Protein AF-A0A7C5VQD0-F1 (afdb_monomer)

Solvent-accessible surface area (backbone atoms only — not comparable to full-atom values): 18204 Å² total; per-residue (Å²): 140,79,86,50,72,68,42,49,55,40,46,57,47,29,52,38,81,92,48,96,59,40,57,67,49,67,59,29,35,72,67,39,79,79,52,68,69,57,55,52,19,34,55,51,22,42,52,26,51,74,71,40,36,33,50,58,64,58,45,46,60,48,43,40,73,61,50,56,66,54,49,80,77,52,95,62,64,60,68,59,54,37,52,71,76,35,53,75,57,40,30,58,51,41,22,56,39,45,49,42,51,55,32,35,75,74,67,74,40,52,72,66,59,41,16,48,42,48,37,48,46,29,71,74,36,77,95,38,43,66,49,53,51,27,40,52,46,17,23,41,38,41,72,74,22,26,56,58,45,73,49,36,54,50,31,42,45,76,69,64,40,86,70,85,80,81,74,63,88,86,52,55,72,67,64,39,44,76,75,54,40,28,56,58,50,52,53,52,37,50,51,31,39,54,53,11,66,65,38,75,44,79,39,96,88,60,64,74,38,61,41,31,12,31,50,39,38,44,8,31,37,36,41,39,68,39,58,72,70,49,86,79,84,81,89,71,82,65,70,53,59,49,53,52,50,41,45,49,59,47,49,57,52,50,51,53,32,31,57,52,18,68,84,45,59,70,74,40,30,53,48,27,53,52,51,52,53,52,49,50,53,26,55,76,57,72,33,60,64,62,42,48,53,55,49,50,51,48,44,76,40,86,62,58,58,73,52,35,52,58,26,49,81,68,76,28,61,28,66,57,79,44,40,67,60,50,51,48,53,67,69,53,84,122

Foldseek 3Di:
DDADPQLVVLLCQQLDPPDPNHDPLVVLLVVQPDDPLLVVLLVLLQVCLVVLFAAPVSLCSNQVVVVVVVVVPDPDPQSVVQCVVCHGVRRVLSSQLSVQVVCVVVVNDDLVSNQVSLQVSLVPHRLDDQQRSQSSVCSNPVQQGAGDDVLLVVLCVVSPDDAFDQDDSPDDSVVNCVRDTSSSRVVVSVSLQVSQQSDWDADPVGDIDTDGSHSSNSSSNSCSVCLLPDPDPDDDDPPLVLLLVLLVVVLVLLVQQLVLQCPDDPVSNVVSVVLNVVSVVCSVSSNLPVNLVVLVCCLPDPPCVVSCVSSVVVVGDDSNNCNVVNVCSSPPDD

Nearest PDB structures (foldseek):
  7e5a-assembly1_B  TM=1.413E-01  e=5.828E+00  Homo sapiens

Secondary structure (DSSP, 8-state):
----HHHHHHHHHHH-TTSTT---HHHHHHHS---HHHHHHHHHHHHHHHHT---HHHHHHHHHHHHHHHHTT-SS-HHHHHHHHHTTHHHHHHHHHHHHHHHHHTTSS-HHHHHHHHHHHHHHSTT--HHHHHHHHHHH-TTT-----HHHHHHHHHTT---PPPPPTTS-HHHHHHHS-HHHHHHHHHHHHHHHHT-EEE-TTSSEEEPPHHHHHHHHHHHHHHHTTS---S--SSHHHHHHHHHHHHHHHHHHHHHHHHTS-HHHHHHHHHHHHHHHHHHHTT-HHHHHHHHHHHHHSSTTHHHHHHHHTTTPPPTTTTHHHHHHHHH---

Structure (mmCIF, N/CA/C/O backbone):
data_AF-A0A7C5VQD0-F1
#
_entry.id   AF-A0A7C5VQD0-F1
#
loop_
_atom_site.group_PDB
_atom_site.id
_atom_site.type_symbol
_atom_site.label_atom_id
_atom_site.label_alt_id
_atom_site.label_comp_id
_atom_site.label_asym_id
_atom_site.label_entity_id
_atom_site.label_seq_id
_atom_site.pdbx_PDB_ins_code
_atom_site.Cartn_x
_atom_site.Cartn_y
_atom_site.Cartn_z
_atom_site.occupancy
_atom_site.B_iso_or_equiv
_atom_site.auth_seq_id
_atom_site.auth_comp_id
_atom_site.auth_asym_id
_atom_site.auth_atom_id
_atom_site.pdbx_PDB_model_num
ATOM 1 N N . MET A 1 1 ? 7.950 -16.727 -7.511 1.00 72.38 1 MET A N 1
ATOM 2 C CA . MET A 1 1 ? 8.411 -17.159 -6.168 1.00 72.38 1 MET A CA 1
ATOM 3 C C . MET A 1 1 ? 7.456 -18.254 -5.660 1.00 72.38 1 MET A C 1
ATOM 5 O O . MET A 1 1 ? 6.715 -18.789 -6.475 1.00 72.38 1 MET A O 1
ATOM 9 N N . THR A 1 2 ? 7.538 -18.747 -4.414 1.00 83.00 2 THR A N 1
ATOM 10 C CA . THR A 1 2 ? 6.586 -19.775 -3.922 1.00 83.00 2 THR A CA 1
ATOM 11 C C . THR A 1 2 ? 5.958 -19.335 -2.605 1.00 83.00 2 THR A C 1
ATOM 13 O O . THR A 1 2 ? 6.670 -19.117 -1.629 1.00 83.00 2 THR A O 1
ATOM 16 N N . ILE A 1 3 ? 4.623 -19.262 -2.559 1.00 91.62 3 ILE A N 1
ATOM 17 C CA . ILE A 1 3 ? 3.866 -18.979 -1.329 1.00 91.62 3 ILE A CA 1
ATOM 18 C C . ILE A 1 3 ? 4.124 -20.067 -0.281 1.00 91.62 3 ILE A C 1
ATOM 20 O O . ILE A 1 3 ? 3.994 -21.258 -0.593 1.00 91.62 3 ILE A O 1
ATOM 24 N N . SER A 1 4 ? 4.450 -19.650 0.950 1.00 92.56 4 SER A N 1
ATOM 25 C CA . SER A 1 4 ? 4.729 -20.548 2.077 1.00 92.56 4 SER A CA 1
ATOM 26 C C . SER A 1 4 ? 3.539 -21.455 2.402 1.00 92.56 4 SER A C 1
ATOM 28 O O . SER A 1 4 ? 2.381 -21.112 2.157 1.00 92.56 4 SER A O 1
ATOM 30 N N . VAL A 1 5 ? 3.819 -22.624 2.985 1.00 93.25 5 VAL A N 1
ATOM 31 C CA . VAL A 1 5 ? 2.781 -23.589 3.392 1.00 93.25 5 VAL A CA 1
ATOM 32 C C . VAL A 1 5 ? 1.803 -22.960 4.387 1.00 93.25 5 VAL A C 1
ATOM 34 O O . VAL A 1 5 ? 0.597 -23.154 4.258 1.00 93.25 5 VAL A O 1
ATOM 37 N N . VAL A 1 6 ? 2.313 -22.156 5.326 1.00 93.81 6 VAL A N 1
ATOM 38 C CA . VAL A 1 6 ? 1.490 -21.430 6.300 1.00 93.81 6 VAL A CA 1
ATOM 39 C C . VAL A 1 6 ? 0.530 -20.487 5.582 1.00 93.81 6 VAL A C 1
ATOM 41 O O . VAL A 1 6 ? -0.680 -20.604 5.760 1.00 93.81 6 VAL A O 1
ATOM 44 N N . ASN A 1 7 ? 1.039 -19.628 4.694 1.00 96.38 7 ASN A N 1
ATOM 45 C CA . ASN A 1 7 ? 0.204 -18.677 3.960 1.00 96.38 7 ASN A CA 1
ATOM 46 C C . ASN A 1 7 ? -0.833 -19.377 3.076 1.00 96.38 7 ASN A C 1
ATOM 48 O O . ASN A 1 7 ? -1.973 -18.927 3.029 1.00 96.38 7 ASN A O 1
ATOM 52 N N . ARG A 1 8 ? -0.502 -20.511 2.444 1.00 95.50 8 ARG A N 1
ATOM 53 C CA . ARG A 1 8 ? -1.495 -21.317 1.708 1.00 95.50 8 ARG A CA 1
ATOM 54 C C . ARG A 1 8 ? -2.621 -21.811 2.614 1.00 95.50 8 ARG A C 1
ATOM 56 O O . ARG A 1 8 ? -3.785 -21.645 2.263 1.00 95.50 8 ARG A O 1
ATOM 63 N N . GLY A 1 9 ? -2.286 -22.346 3.789 1.00 94.62 9 GLY A N 1
ATOM 64 C CA . GLY A 1 9 ? -3.283 -22.793 4.764 1.00 94.62 9 GLY A CA 1
ATOM 65 C C . GLY A 1 9 ? -4.193 -21.657 5.241 1.00 94.62 9 GLY A C 1
ATOM 66 O O . GLY A 1 9 ? -5.398 -21.850 5.392 1.00 94.62 9 GLY A O 1
ATOM 67 N N . VAL A 1 10 ? -3.648 -20.447 5.417 1.00 95.81 10 VAL A N 1
ATOM 68 C CA . VAL A 1 10 ? -4.459 -19.260 5.730 1.00 95.81 10 VAL A CA 1
ATOM 69 C C . VAL A 1 10 ? -5.393 -18.903 4.573 1.00 95.81 10 VAL A C 1
ATOM 71 O O . VAL A 1 10 ? -6.568 -18.650 4.824 1.00 95.81 10 VAL A O 1
ATOM 74 N N . ILE A 1 11 ? -4.913 -18.917 3.323 1.00 96.88 11 ILE A N 1
ATOM 75 C CA . ILE A 1 11 ? -5.732 -18.616 2.135 1.00 96.88 11 ILE A CA 1
ATOM 76 C C . ILE A 1 11 ? -6.921 -19.568 2.043 1.00 96.88 11 ILE A C 1
ATOM 78 O O . ILE A 1 11 ? -8.053 -19.099 1.950 1.00 96.88 11 ILE A O 1
ATOM 82 N N . GLU A 1 12 ? -6.679 -20.878 2.127 1.00 94.31 12 GLU A N 1
ATOM 83 C CA . GLU A 1 12 ? -7.732 -21.901 2.085 1.00 94.31 12 GLU A CA 1
ATOM 84 C C . GLU A 1 12 ? -8.773 -21.693 3.187 1.00 94.31 12 GLU A C 1
ATOM 86 O O . GLU A 1 12 ? -9.976 -21.841 2.967 1.00 94.31 12 GLU A O 1
ATOM 91 N N . ARG A 1 13 ? -8.312 -21.318 4.380 1.00 93.81 13 ARG A N 1
ATOM 92 C CA . ARG A 1 13 ? -9.168 -21.059 5.531 1.00 93.81 13 ARG A CA 1
ATOM 93 C C . ARG A 1 13 ? -10.089 -19.860 5.311 1.00 93.81 13 ARG A C 1
ATOM 95 O O . ARG A 1 13 ? -11.288 -19.977 5.559 1.00 93.81 13 ARG A O 1
ATOM 102 N N . ILE A 1 14 ? -9.543 -18.736 4.841 1.00 94.06 14 ILE A N 1
ATOM 103 C CA . ILE A 1 14 ? -10.319 -17.500 4.670 1.00 94.06 14 ILE A CA 1
ATOM 104 C C . ILE A 1 14 ? -11.194 -17.515 3.414 1.00 94.06 14 ILE A C 1
ATOM 106 O O . ILE A 1 14 ? -12.199 -16.816 3.374 1.00 94.06 14 ILE A O 1
ATOM 110 N N . SER A 1 15 ? -10.855 -18.306 2.391 1.00 93.88 15 SER A N 1
ATOM 111 C CA . SER A 1 15 ? -11.605 -18.341 1.129 1.00 93.88 15 SER A CA 1
ATOM 112 C C . SER A 1 15 ? -12.730 -19.378 1.095 1.00 93.88 15 SER A C 1
ATOM 114 O O . SER A 1 15 ? -13.625 -19.307 0.245 1.00 93.88 15 SER A O 1
ATOM 116 N N . ARG A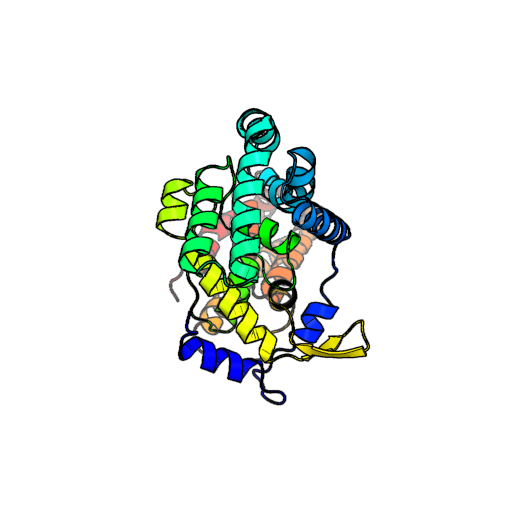 1 16 ? -12.738 -20.340 2.025 1.00 90.06 16 ARG A N 1
ATOM 117 C CA . ARG A 1 16 ? -13.729 -21.419 2.056 1.00 90.06 16 ARG A CA 1
ATOM 118 C C . ARG A 1 16 ? -15.080 -20.937 2.580 1.00 90.06 16 ARG A C 1
ATOM 120 O O . ARG A 1 16 ? -15.315 -20.880 3.781 1.00 90.06 16 ARG A O 1
ATOM 127 N N . ARG A 1 17 ? -16.010 -20.659 1.665 1.00 86.62 17 ARG A N 1
ATOM 128 C CA . ARG A 1 17 ? -17.394 -20.288 2.007 1.00 86.62 17 ARG A CA 1
ATOM 129 C C . ARG A 1 17 ? -18.049 -21.302 2.950 1.00 86.62 17 ARG A C 1
ATOM 131 O O . ARG A 1 17 ? -17.917 -22.511 2.765 1.00 86.62 17 ARG A O 1
ATOM 138 N N . GLY A 1 18 ? -18.814 -20.787 3.911 1.00 77.25 18 GLY A N 1
ATOM 139 C CA . GLY A 1 18 ? -19.564 -21.593 4.879 1.00 77.25 18 GLY A CA 1
ATOM 140 C C . GLY A 1 18 ? -18.768 -22.009 6.118 1.00 77.25 18 GLY A C 1
ATOM 141 O O . GLY A 1 18 ? -19.310 -22.736 6.946 1.00 77.25 18 GLY A O 1
ATOM 142 N N . THR A 1 19 ? -17.519 -21.560 6.262 1.00 82.25 19 THR A N 1
ATOM 143 C CA . THR A 1 19 ? -16.782 -21.627 7.530 1.00 82.25 19 THR A CA 1
ATOM 144 C C . THR A 1 19 ? -16.989 -20.342 8.333 1.00 82.25 19 THR A C 1
ATOM 146 O O . THR A 1 19 ? -17.299 -19.285 7.781 1.00 82.25 19 THR A O 1
ATOM 149 N N . ASP A 1 20 ? -16.798 -20.432 9.645 1.00 81.50 20 ASP A N 1
ATOM 150 C CA . ASP A 1 20 ? -16.726 -19.295 10.572 1.00 81.50 20 ASP A CA 1
ATOM 151 C C . ASP A 1 20 ? -15.539 -18.361 10.281 1.00 81.50 20 ASP A C 1
ATOM 153 O O . ASP A 1 20 ? -15.547 -17.195 10.664 1.00 81.50 20 ASP A O 1
ATOM 157 N N . GLN A 1 21 ? -14.537 -18.871 9.569 1.00 84.56 21 GLN A N 1
ATOM 158 C CA . GLN A 1 21 ? -13.312 -18.162 9.210 1.00 84.56 21 GLN A CA 1
ATOM 159 C C . GLN A 1 21 ? -13.350 -17.545 7.803 1.00 84.56 21 GLN A C 1
ATOM 161 O O . GLN A 1 21 ? -12.377 -16.903 7.405 1.00 84.56 21 GLN A O 1
ATOM 166 N N . TYR A 1 22 ? -14.443 -17.725 7.050 1.00 88.81 22 TYR A N 1
ATOM 167 C CA . TYR A 1 22 ? -14.600 -17.139 5.720 1.00 88.81 22 TYR A CA 1
ATOM 168 C C . TYR A 1 22 ? -14.565 -15.610 5.781 1.00 88.81 22 TYR A C 1
ATOM 170 O O . TYR A 1 22 ? -15.307 -14.984 6.541 1.00 88.81 22 TYR A O 1
ATOM 178 N N . LEU A 1 23 ? -13.757 -15.004 4.914 1.00 92.38 23 LEU A N 1
ATOM 179 C CA . LEU A 1 23 ? -13.653 -13.562 4.767 1.00 92.38 23 LEU A CA 1
ATOM 180 C C . LEU A 1 23 ? -14.216 -13.122 3.418 1.00 92.38 23 LEU A C 1
ATOM 182 O O . LEU A 1 23 ? -13.659 -13.431 2.371 1.00 92.38 23 LEU A O 1
ATOM 186 N N . ASP A 1 24 ? -15.285 -12.328 3.426 1.00 92.56 24 ASP A N 1
ATOM 187 C CA . ASP A 1 24 ? -15.931 -11.894 2.186 1.00 92.56 24 ASP A CA 1
ATOM 188 C C . ASP A 1 24 ? -15.227 -10.696 1.522 1.00 92.56 24 ASP A C 1
ATOM 190 O O . ASP A 1 24 ? -15.758 -9.582 1.468 1.00 92.56 24 ASP A O 1
ATOM 194 N N . LEU A 1 25 ? -14.008 -10.916 1.012 1.00 94.94 25 LEU A N 1
ATOM 195 C CA . LEU A 1 25 ? -13.216 -9.887 0.323 1.00 94.94 25 LEU A CA 1
ATOM 196 C C . LEU A 1 25 ? -13.981 -9.156 -0.800 1.00 94.94 25 LEU A C 1
ATOM 198 O O . LEU A 1 25 ? -13.856 -7.931 -0.867 1.00 94.94 25 LEU A O 1
ATOM 202 N N . PRO A 1 26 ? -14.812 -9.816 -1.636 1.00 94.12 26 PRO A N 1
ATOM 203 C CA . PRO A 1 26 ? -15.650 -9.125 -2.615 1.00 94.12 26 PRO A CA 1
ATOM 204 C C . PRO A 1 26 ? -16.553 -8.046 -2.011 1.00 94.12 26 PRO A C 1
ATOM 206 O O . PRO A 1 26 ? -16.640 -6.946 -2.554 1.00 94.12 26 PRO A O 1
ATOM 209 N N . SER A 1 27 ? -17.191 -8.322 -0.872 1.00 90.94 27 SER A N 1
ATOM 210 C CA . SER A 1 27 ? -18.050 -7.345 -0.194 1.00 90.94 27 SER A CA 1
ATOM 211 C C . SER A 1 27 ? -17.243 -6.178 0.373 1.00 90.94 27 SER A C 1
ATOM 213 O O . SER A 1 27 ? -17.656 -5.023 0.242 1.00 90.94 27 SER A O 1
ATOM 215 N N . PHE A 1 28 ? -16.056 -6.443 0.930 1.00 93.50 28 PHE A N 1
ATOM 216 C CA . PHE A 1 28 ? -15.149 -5.373 1.352 1.00 93.50 28 PHE A CA 1
ATOM 217 C C . PHE A 1 28 ? -14.716 -4.507 0.170 1.00 93.50 28 PHE A C 1
ATOM 219 O O . PHE A 1 28 ? -14.805 -3.285 0.267 1.00 93.50 28 PHE A O 1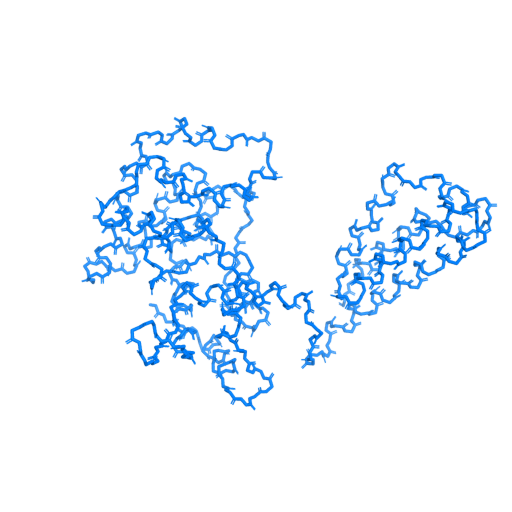
ATOM 226 N N . PHE A 1 29 ? -14.352 -5.108 -0.963 1.00 92.31 29 PHE A N 1
ATOM 227 C CA . PHE A 1 29 ? -14.015 -4.376 -2.181 1.00 92.31 29 PHE A CA 1
ATOM 228 C C . PHE A 1 29 ? -15.177 -3.507 -2.685 1.00 92.31 29 PHE A C 1
ATOM 230 O O . PHE A 1 29 ? -14.976 -2.330 -2.957 1.00 92.31 29 PHE A O 1
ATOM 237 N N . ILE A 1 30 ? -16.405 -4.034 -2.734 1.00 88.69 30 ILE A N 1
ATOM 238 C CA . ILE A 1 30 ? -17.593 -3.260 -3.143 1.00 88.69 30 ILE A CA 1
ATOM 239 C C . ILE A 1 30 ? -17.848 -2.081 -2.191 1.00 88.69 30 ILE A C 1
ATOM 241 O O . ILE A 1 30 ? -18.265 -1.008 -2.622 1.00 88.69 30 ILE A O 1
ATOM 245 N N . SER A 1 31 ? -17.591 -2.263 -0.894 1.00 88.12 31 SER A N 1
ATOM 246 C CA . SER A 1 31 ? -17.747 -1.202 0.110 1.00 88.12 31 SER A CA 1
ATOM 247 C C . SER A 1 31 ? -16.581 -0.204 0.156 1.00 88.12 31 SER A C 1
ATOM 249 O O . SER A 1 31 ? -16.671 0.817 0.850 1.00 88.12 31 SER A O 1
ATOM 251 N N . PHE A 1 32 ? -15.486 -0.474 -0.562 1.00 87.00 32 PHE A N 1
ATOM 252 C CA . PHE A 1 32 ? -14.380 0.462 -0.691 1.00 87.00 32 PHE A CA 1
ATOM 253 C C . PHE A 1 32 ? -14.844 1.654 -1.531 1.00 87.00 32 PHE A C 1
ATOM 255 O O . PHE A 1 32 ? -15.050 1.555 -2.739 1.00 87.00 32 PHE A O 1
ATOM 262 N N . ASN A 1 33 ? -15.016 2.807 -0.880 1.00 80.75 33 ASN A N 1
ATOM 263 C CA . ASN A 1 33 ? -15.332 4.040 -1.588 1.00 80.75 33 ASN A CA 1
ATOM 264 C C . ASN A 1 33 ? -14.078 4.515 -2.317 1.00 80.75 33 ASN A C 1
ATOM 266 O O . ASN A 1 33 ? -13.202 5.114 -1.692 1.00 80.75 33 ASN A O 1
ATOM 270 N N . TYR A 1 34 ? -14.004 4.195 -3.604 1.00 72.56 34 TYR A N 1
ATOM 271 C CA . TYR A 1 34 ? -12.887 4.513 -4.469 1.00 72.56 34 TYR A CA 1
ATOM 272 C C . TYR A 1 34 ? -12.840 6.040 -4.678 1.00 72.56 34 TYR A C 1
ATOM 274 O O . TYR A 1 34 ? -13.679 6.591 -5.389 1.00 72.56 34 TYR A O 1
ATOM 282 N N . PRO A 1 35 ? -11.931 6.779 -4.012 1.00 78.00 35 PRO A N 1
ATOM 283 C CA . PRO A 1 35 ? -11.919 8.230 -4.115 1.00 78.00 35 PRO A CA 1
ATOM 284 C C . PRO A 1 35 ? -11.558 8.647 -5.544 1.00 78.00 35 PRO A C 1
ATOM 286 O O . PRO A 1 35 ? -10.642 8.087 -6.143 1.00 78.00 35 PRO A O 1
ATOM 289 N N . VAL A 1 36 ? -12.218 9.693 -6.048 1.00 75.38 36 VAL A N 1
ATOM 290 C CA . VAL A 1 36 ? -11.987 10.264 -7.392 1.00 75.38 36 VAL A CA 1
ATOM 291 C C . VAL A 1 36 ? -10.499 10.522 -7.660 1.00 75.38 36 VAL A C 1
ATOM 293 O O . VAL A 1 36 ? -10.021 10.351 -8.778 1.00 75.38 36 VAL A O 1
ATOM 296 N N . SER A 1 37 ? -9.733 10.888 -6.628 1.00 81.81 37 SER A N 1
ATOM 297 C CA . SER A 1 37 ? -8.295 11.108 -6.761 1.00 81.81 37 SER A CA 1
ATOM 298 C C . SER A 1 37 ? -7.525 9.850 -7.170 1.00 81.81 37 SER A C 1
ATOM 300 O O . SER A 1 37 ? -6.572 9.977 -7.929 1.00 81.81 37 SER A O 1
ATOM 302 N N . LEU A 1 38 ? -7.922 8.654 -6.720 1.00 84.06 38 LEU A N 1
ATOM 303 C CA . LEU A 1 38 ? -7.307 7.406 -7.173 1.00 84.06 38 LEU A CA 1
ATOM 304 C C . LEU A 1 38 ? -7.696 7.086 -8.622 1.00 84.06 38 LEU A C 1
ATOM 306 O O . LEU A 1 38 ? -6.862 6.567 -9.355 1.00 84.06 38 LEU A O 1
ATOM 310 N N . GLU A 1 39 ? -8.915 7.427 -9.062 1.00 85.00 39 GLU A N 1
ATOM 311 C CA . GLU A 1 39 ? -9.379 7.074 -10.418 1.00 85.00 39 GLU A CA 1
ATOM 312 C C . GLU A 1 39 ? -8.594 7.880 -11.442 1.00 85.00 39 GLU A C 1
ATOM 314 O O . GLU A 1 39 ? -8.132 7.363 -12.459 1.00 85.00 39 GLU A O 1
ATOM 319 N N . ILE A 1 40 ? -8.388 9.158 -11.120 1.00 88.31 40 ILE A N 1
ATOM 320 C CA . ILE A 1 40 ? -7.534 10.053 -11.886 1.00 88.31 40 ILE A CA 1
ATOM 321 C C . ILE A 1 40 ? -6.095 9.529 -11.881 1.00 88.31 40 ILE A C 1
ATOM 323 O O . ILE A 1 40 ? -5.481 9.481 -12.944 1.00 88.31 40 ILE A O 1
ATOM 327 N N . SER A 1 41 ? -5.553 9.102 -10.734 1.00 91.19 41 SER A N 1
ATOM 328 C CA . SER A 1 41 ? -4.192 8.555 -10.671 1.00 91.19 41 SER A CA 1
ATOM 329 C C . SER A 1 41 ? -4.023 7.285 -11.519 1.00 91.19 41 SER A C 1
ATOM 331 O O . SER A 1 41 ? -3.027 7.191 -12.232 1.00 91.19 41 SER A O 1
ATOM 333 N N . GLU A 1 42 ? -4.977 6.347 -11.513 1.00 90.88 42 GLU A N 1
ATOM 334 C CA . GLU A 1 42 ? -4.925 5.148 -12.371 1.00 90.88 42 GLU A CA 1
ATOM 335 C C . GLU A 1 42 ? -5.083 5.505 -13.855 1.00 90.88 42 GLU A C 1
ATOM 337 O O . GLU A 1 42 ? -4.368 4.972 -14.703 1.00 90.88 42 GLU A O 1
ATOM 342 N N . TRP A 1 43 ? -5.952 6.463 -14.195 1.00 92.56 43 TRP A N 1
ATOM 343 C CA . TRP A 1 43 ? -6.078 6.944 -15.573 1.00 92.56 43 TRP A CA 1
ATOM 344 C C . TRP A 1 43 ? -4.781 7.595 -16.078 1.00 92.56 43 TRP A C 1
ATOM 346 O O . TRP A 1 43 ? -4.316 7.283 -17.178 1.00 92.56 43 TRP A O 1
ATOM 356 N N . VAL A 1 44 ? -4.169 8.467 -15.268 1.00 94.25 44 VAL A N 1
ATOM 357 C CA . VAL A 1 44 ? -2.872 9.095 -15.567 1.00 94.25 44 VAL A CA 1
ATOM 358 C C . VAL A 1 44 ? -1.782 8.024 -15.678 1.00 94.25 44 VAL A C 1
ATOM 360 O O . VAL A 1 44 ? -1.011 8.028 -16.638 1.00 94.25 44 VAL A O 1
ATOM 363 N N . GLY A 1 45 ? -1.754 7.062 -14.754 1.00 95.94 45 GLY A N 1
ATOM 364 C CA . GLY A 1 45 ? -0.808 5.948 -14.752 1.00 95.94 45 GLY A CA 1
ATOM 365 C C . GLY A 1 45 ? -0.895 5.086 -16.010 1.00 95.94 45 GLY A C 1
ATOM 366 O O . GLY A 1 45 ? 0.132 4.810 -16.626 1.00 95.94 45 GLY A O 1
ATOM 367 N N . ALA A 1 46 ? -2.099 4.764 -16.485 1.00 94.88 46 ALA A N 1
ATOM 368 C CA . ALA A 1 46 ? -2.284 4.040 -17.742 1.00 94.88 46 ALA A CA 1
ATOM 369 C C . ALA A 1 46 ? -1.727 4.814 -18.955 1.00 94.88 46 ALA A C 1
ATOM 371 O O . ALA A 1 46 ? -1.121 4.224 -19.857 1.00 94.88 46 ALA A O 1
ATOM 372 N N . LYS A 1 47 ? -1.882 6.146 -18.987 1.00 96.31 47 LYS A N 1
ATOM 373 C CA . LYS A 1 47 ? -1.309 6.998 -20.047 1.00 96.31 47 LYS A CA 1
ATOM 374 C C . LYS A 1 47 ? 0.214 7.039 -19.991 1.00 96.31 47 LYS A C 1
ATOM 376 O O . LYS A 1 47 ? 0.867 6.873 -21.021 1.00 96.31 47 LYS A O 1
ATOM 381 N N . ILE A 1 48 ? 0.775 7.185 -18.798 1.00 96.88 48 ILE A N 1
ATOM 382 C CA . ILE A 1 48 ? 2.219 7.122 -18.541 1.00 96.88 48 ILE A CA 1
ATOM 383 C C . ILE A 1 48 ? 2.786 5.766 -18.945 1.00 96.88 48 ILE A C 1
ATOM 385 O O . ILE A 1 48 ? 3.833 5.705 -19.588 1.00 96.88 48 ILE A O 1
ATOM 389 N N . TYR A 1 49 ? 2.082 4.675 -18.636 1.00 97.38 49 TYR A N 1
ATOM 390 C CA . TYR A 1 49 ? 2.493 3.336 -19.031 1.00 97.38 49 TYR A CA 1
ATOM 391 C C . TYR A 1 49 ? 2.596 3.221 -20.555 1.00 97.38 49 TYR A C 1
ATOM 393 O O . TYR A 1 49 ? 3.608 2.750 -21.073 1.00 97.38 49 TYR A O 1
ATOM 401 N N . GLN A 1 50 ? 1.615 3.734 -21.302 1.00 96.50 50 GLN A N 1
ATOM 402 C CA . GLN A 1 50 ? 1.662 3.779 -22.771 1.00 96.50 50 GLN A CA 1
ATOM 403 C C . GLN A 1 50 ? 2.839 4.628 -23.279 1.00 96.50 50 GLN A C 1
ATOM 405 O O . GLN A 1 50 ? 3.632 4.159 -24.098 1.00 96.50 50 GLN A O 1
ATOM 410 N N . LYS A 1 51 ? 3.003 5.835 -22.727 1.00 96.44 51 LYS A N 1
ATOM 411 C CA . LYS A 1 51 ? 4.074 6.801 -23.036 1.00 96.44 51 LYS A CA 1
ATOM 412 C C . LYS A 1 51 ? 5.477 6.304 -22.649 1.00 96.44 51 LYS A C 1
ATOM 414 O O . LYS A 1 51 ? 6.468 6.702 -23.254 1.00 96.44 51 LYS A O 1
ATOM 419 N N . SER A 1 52 ? 5.557 5.363 -21.710 1.00 96.56 52 SER A N 1
ATOM 420 C CA . SER A 1 52 ? 6.776 4.783 -21.127 1.00 96.56 52 SER A CA 1
ATOM 421 C C . SER A 1 52 ? 7.586 5.719 -20.226 1.00 96.56 52 SER A C 1
ATOM 423 O O . SER A 1 52 ? 8.747 5.424 -19.972 1.00 96.56 52 SER A O 1
ATOM 425 N N . PHE A 1 53 ? 7.019 6.834 -19.765 1.00 95.94 53 PHE A N 1
ATOM 426 C CA . PHE A 1 53 ? 7.638 7.727 -18.780 1.00 95.94 53 PHE A CA 1
ATOM 427 C C . PHE A 1 53 ? 6.590 8.637 -18.143 1.00 95.94 53 PHE A C 1
ATOM 429 O O . PHE A 1 53 ? 5.558 8.901 -18.764 1.00 95.94 53 PHE A O 1
ATOM 436 N N . ALA A 1 54 ? 6.877 9.121 -16.934 1.00 94.50 54 ALA A N 1
ATOM 437 C CA . ALA A 1 54 ? 6.116 10.179 -16.281 1.00 94.50 54 ALA A CA 1
ATOM 438 C C . ALA A 1 54 ? 6.974 11.442 -16.222 1.00 94.50 54 ALA A C 1
ATOM 440 O O . ALA A 1 54 ? 8.111 11.397 -15.748 1.00 94.50 54 ALA A O 1
ATOM 441 N N . ASP A 1 55 ? 6.443 12.567 -16.688 1.00 92.88 55 ASP A N 1
ATOM 442 C CA . ASP A 1 55 ? 7.050 13.860 -16.386 1.00 92.88 55 ASP A CA 1
ATOM 443 C C . ASP A 1 55 ? 6.843 14.227 -14.894 1.00 92.88 55 ASP A C 1
ATOM 445 O O . ASP A 1 55 ? 6.122 13.533 -14.167 1.00 92.88 55 ASP A O 1
ATOM 449 N N . PRO A 1 56 ? 7.487 15.290 -14.380 1.00 90.31 56 PRO A N 1
ATOM 450 C CA . PRO A 1 56 ? 7.406 15.630 -12.960 1.00 90.31 56 PRO A CA 1
ATOM 451 C C . PRO A 1 56 ? 5.987 15.921 -12.475 1.00 90.31 56 PRO A C 1
ATOM 453 O O . PRO A 1 56 ? 5.648 15.567 -11.348 1.00 90.31 56 PRO A O 1
ATOM 456 N N . LEU A 1 57 ? 5.160 16.565 -13.302 1.00 89.19 57 LEU A N 1
ATOM 457 C CA . LEU A 1 57 ? 3.787 16.903 -12.933 1.00 89.19 57 LEU A CA 1
ATOM 458 C C . LEU A 1 57 ? 2.924 15.648 -12.935 1.00 89.19 57 LEU A C 1
ATOM 460 O O . LEU A 1 57 ? 2.203 15.408 -11.976 1.00 89.19 57 LEU A O 1
ATOM 464 N N . GLU A 1 58 ? 3.054 14.819 -13.967 1.00 93.06 58 GLU A N 1
ATOM 465 C CA . GLU A 1 58 ? 2.420 13.507 -14.082 1.00 93.06 58 GLU A CA 1
ATOM 466 C C . GLU A 1 58 ? 2.748 12.605 -12.875 1.00 93.06 58 GLU A C 1
ATOM 468 O O . GLU A 1 58 ? 1.846 12.038 -12.248 1.00 93.06 58 GLU A O 1
ATOM 473 N N . PHE A 1 59 ? 4.028 12.522 -12.495 1.00 92.25 59 PHE A N 1
ATOM 474 C CA . PHE A 1 59 ? 4.471 11.756 -11.331 1.00 92.25 59 PHE A CA 1
ATOM 475 C C . PHE A 1 59 ? 3.895 12.320 -10.029 1.00 92.25 59 PHE A C 1
ATOM 477 O O . PHE A 1 59 ? 3.355 11.570 -9.217 1.00 92.25 59 PHE A O 1
ATOM 484 N N . LEU A 1 60 ? 3.949 13.641 -9.831 1.00 88.75 60 LEU A N 1
ATOM 485 C CA . LEU A 1 60 ? 3.373 14.285 -8.651 1.00 88.75 60 LEU A CA 1
ATOM 486 C C . LEU A 1 60 ? 1.852 14.121 -8.584 1.00 88.75 60 LEU A C 1
ATOM 488 O O . LEU A 1 60 ? 1.329 13.883 -7.501 1.00 88.75 60 LEU A O 1
ATOM 492 N N . CYS A 1 61 ? 1.141 14.184 -9.710 1.00 88.06 61 CYS A N 1
ATOM 493 C CA . CYS A 1 61 ? -0.300 13.940 -9.775 1.00 88.06 61 CYS A CA 1
ATOM 494 C C . CYS A 1 61 ? -0.660 12.525 -9.315 1.00 88.06 61 CYS A C 1
ATOM 496 O O . CYS A 1 61 ? -1.638 12.352 -8.589 1.00 88.06 61 CYS A O 1
ATOM 498 N N . ILE A 1 62 ? 0.136 11.520 -9.691 1.00 88.94 62 ILE A N 1
ATOM 499 C CA . ILE A 1 62 ? -0.022 10.166 -9.156 1.00 88.94 62 ILE A CA 1
ATOM 500 C C . ILE A 1 62 ? 0.283 10.163 -7.659 1.00 88.94 62 ILE A C 1
ATOM 502 O O . ILE A 1 62 ? -0.543 9.759 -6.843 1.00 88.94 62 ILE A O 1
ATOM 506 N N . MET A 1 63 ? 1.463 10.641 -7.280 1.00 87.62 63 MET A N 1
ATOM 507 C CA . MET A 1 63 ? 1.979 10.461 -5.929 1.00 87.62 63 MET A CA 1
ATOM 508 C C . MET A 1 63 ? 1.338 11.378 -4.886 1.00 87.62 63 MET A C 1
ATOM 510 O O . MET A 1 63 ? 1.515 11.132 -3.693 1.00 87.62 63 MET A O 1
ATOM 514 N N . ALA A 1 64 ? 0.575 12.394 -5.299 1.00 79.62 64 ALA A N 1
ATOM 515 C CA . ALA A 1 64 ? -0.063 13.381 -4.434 1.00 79.62 64 ALA A CA 1
ATOM 516 C C . ALA A 1 64 ? -0.789 12.723 -3.257 1.00 79.62 64 ALA A C 1
ATOM 518 O O . ALA A 1 64 ? -0.547 13.089 -2.111 1.00 79.62 64 ALA A O 1
ATOM 519 N N . ASN A 1 65 ? -1.604 11.694 -3.510 1.00 71.81 65 ASN A N 1
ATOM 520 C CA . ASN A 1 65 ? -2.360 11.013 -2.454 1.00 71.81 65 ASN A CA 1
ATOM 521 C C . ASN A 1 65 ? -1.457 10.429 -1.350 1.00 71.81 65 ASN A C 1
ATOM 523 O O . ASN A 1 65 ? -1.824 10.488 -0.179 1.00 71.81 65 ASN A O 1
ATOM 527 N N . LYS A 1 66 ? -0.273 9.906 -1.701 1.00 75.56 66 LYS A N 1
ATOM 528 C CA . LYS A 1 66 ? 0.698 9.354 -0.741 1.00 75.56 66 LYS A CA 1
ATOM 529 C C . LYS A 1 66 ? 1.579 10.442 -0.117 1.00 75.56 66 LYS A C 1
ATOM 531 O O . LYS A 1 66 ? 1.799 10.421 1.091 1.00 75.56 66 LYS A O 1
ATOM 536 N N . PHE A 1 67 ? 2.019 11.434 -0.894 1.00 68.50 67 PHE A N 1
ATOM 537 C CA . PHE A 1 67 ? 2.790 12.564 -0.368 1.00 68.50 67 PHE A CA 1
ATOM 538 C C . PHE A 1 67 ? 1.976 13.388 0.639 1.00 68.50 67 PHE A C 1
ATOM 540 O O . PHE A 1 67 ? 2.472 13.672 1.726 1.00 68.50 67 PHE A O 1
ATOM 547 N N . TYR A 1 68 ? 0.714 13.716 0.346 1.00 55.59 68 TYR A N 1
ATOM 548 C CA . TYR A 1 68 ? -0.135 14.503 1.249 1.00 55.59 68 TYR A CA 1
ATOM 549 C C . TYR A 1 68 ? -0.422 13.798 2.575 1.00 55.59 68 TYR A C 1
ATOM 551 O O . TYR A 1 68 ? -0.456 14.459 3.615 1.00 55.59 68 TYR A O 1
ATOM 559 N N . THR A 1 69 ? -0.562 12.468 2.582 1.00 55.06 69 THR A N 1
ATOM 560 C CA . THR A 1 69 ? -0.687 11.722 3.841 1.00 55.06 69 THR A CA 1
ATOM 561 C C . THR A 1 69 ? 0.576 11.823 4.700 1.00 55.06 69 THR A C 1
ATOM 563 O O . THR A 1 69 ? 0.460 11.997 5.913 1.00 55.06 69 THR A O 1
ATOM 566 N N . SER A 1 70 ? 1.767 11.828 4.093 1.00 54.25 70 SER A N 1
ATOM 567 C CA . SER A 1 70 ? 3.049 11.941 4.808 1.00 54.25 70 SER A CA 1
ATOM 568 C C . SER A 1 70 ? 3.382 13.379 5.253 1.00 54.25 70 SER A C 1
ATOM 570 O O . SER A 1 70 ? 3.957 13.570 6.327 1.00 54.25 70 SER A O 1
ATOM 572 N N . ILE A 1 71 ? 2.970 14.404 4.491 1.00 45.84 71 ILE A N 1
ATOM 573 C CA . ILE A 1 71 ? 3.202 15.839 4.784 1.00 45.84 71 ILE A CA 1
ATOM 574 C C . ILE A 1 71 ? 2.526 16.289 6.082 1.00 45.84 71 ILE A C 1
ATOM 576 O O . ILE A 1 71 ? 3.058 17.136 6.789 1.00 45.84 71 ILE A O 1
ATOM 580 N N . SER A 1 72 ? 1.397 15.683 6.462 1.00 46.00 72 SER A N 1
ATOM 581 C CA . SER A 1 72 ? 0.710 16.020 7.721 1.00 46.00 72 SER A CA 1
ATOM 582 C C . SER A 1 72 ? 1.542 15.749 8.991 1.00 46.00 72 SER A C 1
ATOM 584 O O . SER A 1 72 ? 1.149 16.168 10.079 1.00 46.00 72 SER A O 1
ATOM 586 N N . SER A 1 73 ? 2.695 15.077 8.861 1.00 47.00 73 SER A N 1
ATOM 587 C CA . SER A 1 73 ? 3.527 14.612 9.975 1.00 47.00 73 SER A CA 1
ATOM 588 C C . SER A 1 73 ? 4.948 15.198 10.033 1.00 47.00 73 SER A C 1
ATOM 590 O O . SER A 1 73 ? 5.666 14.915 10.993 1.00 47.00 73 SER A O 1
ATOM 592 N N . ARG A 1 74 ? 5.376 16.023 9.060 1.00 53.06 74 ARG A N 1
ATOM 593 C CA . ARG A 1 74 ? 6.740 16.592 9.000 1.00 53.06 74 ARG A CA 1
ATOM 594 C C . ARG A 1 74 ? 6.728 18.101 8.734 1.00 53.06 74 ARG A C 1
ATOM 596 O O . ARG A 1 74 ? 5.889 18.590 7.990 1.00 53.06 74 ARG A O 1
ATOM 603 N N . SER A 1 75 ? 7.666 18.828 9.350 1.00 52.00 75 SER A N 1
ATOM 604 C CA . SER A 1 75 ? 7.855 20.283 9.200 1.00 52.00 75 SER A CA 1
ATOM 605 C C . SER A 1 75 ? 8.470 20.699 7.862 1.00 52.00 75 SER A C 1
ATOM 607 O O . SER A 1 75 ? 8.427 21.878 7.519 1.00 52.00 75 SER A O 1
ATOM 609 N N . ASP A 1 76 ? 9.045 19.749 7.126 1.00 59.81 76 ASP A N 1
ATOM 610 C CA . ASP A 1 76 ? 9.807 20.020 5.911 1.00 59.81 76 ASP A CA 1
ATOM 611 C C . ASP A 1 76 ? 8.908 19.895 4.681 1.00 59.81 76 ASP A C 1
ATOM 613 O O . ASP A 1 76 ? 8.109 18.959 4.559 1.00 59.81 76 ASP A O 1
ATOM 617 N N . ASN A 1 77 ? 9.044 20.836 3.748 1.00 74.00 77 ASN A N 1
ATOM 618 C CA . ASN A 1 77 ? 8.241 20.892 2.533 1.00 74.00 77 ASN A CA 1
ATOM 619 C C . ASN A 1 77 ? 8.737 19.852 1.509 1.00 74.00 77 ASN A C 1
ATOM 621 O O . ASN A 1 77 ? 9.352 20.187 0.502 1.00 74.00 77 ASN A O 1
ATOM 625 N N . ILE A 1 78 ? 8.489 18.565 1.785 1.00 74.44 78 ILE A N 1
ATOM 626 C CA . ILE A 1 78 ? 8.982 17.413 1.002 1.00 74.44 78 ILE A CA 1
ATOM 627 C C . ILE A 1 78 ? 8.672 17.553 -0.494 1.00 74.44 78 ILE A C 1
ATOM 629 O O . ILE A 1 78 ? 9.487 17.155 -1.321 1.00 74.44 78 ILE A O 1
ATOM 633 N N . LEU A 1 79 ? 7.517 18.127 -0.850 1.00 77.81 79 LEU A N 1
ATOM 634 C CA . LEU A 1 79 ? 7.143 18.367 -2.247 1.00 77.81 79 LEU A CA 1
ATOM 635 C C . LEU A 1 79 ? 8.056 19.389 -2.922 1.00 77.81 79 LEU A C 1
ATOM 637 O O . LEU A 1 79 ? 8.465 19.183 -4.060 1.00 77.81 79 LEU A O 1
ATOM 641 N N . GLU A 1 80 ? 8.380 20.478 -2.231 1.00 80.44 80 GLU A N 1
ATOM 642 C CA . GLU A 1 80 ? 9.282 21.506 -2.744 1.00 80.44 80 GLU A CA 1
ATOM 643 C C . GLU A 1 80 ? 10.688 20.937 -2.934 1.00 80.44 80 GLU A C 1
ATOM 645 O O . GLU A 1 80 ? 11.248 21.048 -4.024 1.00 80.44 80 GLU A O 1
ATOM 650 N N . SER A 1 81 ? 11.215 20.237 -1.926 1.00 83.56 81 SER A N 1
ATOM 651 C CA . SER A 1 81 ? 12.509 19.558 -2.035 1.00 83.56 81 SER A CA 1
ATOM 652 C C . SER A 1 81 ? 12.510 18.528 -3.165 1.00 83.56 81 SER A C 1
ATOM 654 O O . SER A 1 81 ? 13.437 18.510 -3.964 1.00 83.56 81 SER A O 1
ATOM 656 N N . PHE A 1 82 ? 11.445 17.735 -3.316 1.00 85.12 82 PHE A N 1
ATOM 657 C CA . PHE A 1 82 ? 11.317 16.805 -4.438 1.00 85.12 82 PHE A CA 1
ATOM 658 C C . PHE A 1 82 ? 11.380 17.529 -5.787 1.00 85.12 82 PHE A C 1
ATOM 660 O O . PHE A 1 82 ? 12.133 17.120 -6.664 1.00 85.12 82 PHE A O 1
ATOM 667 N N . ILE A 1 83 ? 10.630 18.620 -5.964 1.00 84.25 83 ILE A N 1
ATOM 668 C CA . ILE A 1 83 ? 10.626 19.385 -7.219 1.00 84.25 83 ILE A CA 1
ATOM 669 C C . ILE A 1 83 ? 12.022 19.933 -7.540 1.00 84.25 83 ILE A C 1
ATOM 671 O O . ILE A 1 83 ? 12.422 19.924 -8.706 1.00 84.25 83 ILE A O 1
ATOM 675 N N . LEU A 1 84 ? 12.755 20.404 -6.529 1.00 85.62 84 LEU A N 1
ATOM 676 C CA . LEU A 1 84 ? 14.106 20.941 -6.694 1.00 85.62 84 LEU A CA 1
ATOM 677 C C . LEU A 1 84 ? 15.123 19.848 -7.058 1.00 85.62 84 LEU A C 1
ATOM 679 O O . LEU A 1 84 ? 15.909 20.047 -7.983 1.00 85.62 84 LEU A O 1
ATOM 683 N N . GLU A 1 85 ? 15.067 18.696 -6.387 1.00 85.75 85 GLU A N 1
ATOM 684 C CA . GLU A 1 85 ? 16.033 17.596 -6.533 1.00 85.75 85 GLU A CA 1
ATOM 685 C C . GLU A 1 85 ? 15.769 16.716 -7.773 1.00 85.75 85 GLU A C 1
ATOM 687 O O . GLU A 1 85 ? 16.691 16.273 -8.460 1.00 85.75 85 GLU A O 1
ATOM 692 N N . GLU A 1 86 ? 14.501 16.462 -8.106 1.00 88.25 86 GLU A N 1
ATOM 693 C CA . GLU A 1 86 ? 14.110 15.454 -9.106 1.00 88.25 86 GLU A CA 1
ATOM 694 C C . GLU A 1 86 ? 13.756 16.037 -10.476 1.00 88.25 86 GLU A C 1
ATOM 696 O O . GLU A 1 86 ? 13.639 15.301 -11.458 1.00 88.25 86 GLU A O 1
ATOM 701 N N . ARG A 1 87 ? 13.626 17.368 -10.564 1.00 81.06 87 ARG A N 1
ATOM 702 C CA . ARG A 1 87 ? 13.096 18.144 -11.696 1.00 81.06 87 ARG A CA 1
ATOM 703 C C . ARG A 1 87 ? 13.132 17.453 -13.059 1.00 81.06 87 ARG A C 1
ATOM 705 O O . ARG A 1 87 ? 12.088 17.200 -13.625 1.00 81.06 87 ARG A O 1
ATOM 712 N N . LYS A 1 88 ? 14.307 17.209 -13.642 1.00 79.81 88 LYS A N 1
ATOM 713 C CA . LYS A 1 88 ? 14.423 16.568 -14.971 1.00 79.81 88 LYS A CA 1
ATOM 714 C C . LYS A 1 88 ? 14.814 15.094 -14.894 1.00 79.81 88 LYS A C 1
ATOM 716 O O . LYS A 1 88 ? 14.648 14.376 -15.872 1.00 79.81 88 LYS A O 1
ATOM 721 N N . SER A 1 89 ? 15.335 14.648 -13.755 1.00 91.88 89 SER A N 1
ATOM 722 C CA . SER A 1 89 ? 15.846 13.289 -13.585 1.00 91.88 89 SER A CA 1
ATOM 723 C C . SER A 1 89 ? 14.723 12.272 -13.355 1.00 91.88 89 SER A C 1
ATOM 725 O O . SER A 1 89 ? 14.890 11.103 -13.698 1.00 91.88 89 SER A O 1
ATOM 727 N N . ILE A 1 90 ? 13.553 12.703 -12.864 1.00 94.00 90 ILE A N 1
ATOM 728 C CA . ILE A 1 90 ? 12.400 11.817 -12.651 1.00 94.00 90 ILE A CA 1
ATOM 729 C C . ILE A 1 90 ? 11.874 11.194 -13.946 1.00 94.00 90 ILE A C 1
ATOM 731 O O . ILE A 1 90 ? 11.444 10.040 -13.937 1.00 94.00 90 ILE A O 1
ATOM 735 N N . GLU A 1 91 ? 11.951 11.909 -15.071 1.00 94.44 91 GLU A N 1
ATOM 736 C CA . GLU A 1 91 ? 11.530 11.371 -16.364 1.00 94.44 91 GLU A CA 1
ATOM 737 C C . GLU A 1 91 ? 12.360 10.135 -16.725 1.00 94.44 91 GLU A C 1
ATOM 739 O O . GLU A 1 91 ? 11.818 9.084 -17.058 1.00 94.44 91 GLU A O 1
ATOM 744 N N . GLU A 1 92 ? 13.683 10.242 -16.618 1.00 95.81 92 GLU A N 1
ATOM 745 C CA . GLU A 1 92 ? 14.597 9.140 -16.909 1.00 95.81 92 GLU A CA 1
ATOM 746 C C . GLU A 1 92 ? 14.427 7.988 -15.908 1.00 95.81 92 GLU A C 1
ATOM 748 O O . GLU A 1 92 ? 14.331 6.825 -16.303 1.00 95.81 92 GLU A O 1
ATOM 753 N N . LYS A 1 93 ? 14.318 8.298 -14.610 1.00 96.44 93 LYS A N 1
ATOM 754 C CA . LYS A 1 93 ? 14.134 7.291 -13.552 1.00 96.44 93 LYS A CA 1
ATOM 755 C C . LYS A 1 93 ? 12.832 6.507 -13.733 1.00 96.44 93 LYS A C 1
ATOM 757 O O . LYS A 1 93 ? 12.844 5.277 -13.671 1.00 96.44 93 LYS A O 1
ATOM 762 N N . THR A 1 94 ? 11.720 7.196 -13.999 1.00 97.25 94 THR A N 1
ATOM 763 C CA . THR A 1 94 ? 10.425 6.542 -14.246 1.00 97.25 94 THR A CA 1
ATOM 764 C C . THR A 1 94 ? 10.433 5.770 -15.558 1.00 97.25 94 THR A C 1
ATOM 766 O O . THR A 1 94 ? 9.910 4.658 -15.598 1.00 97.25 94 THR A O 1
ATOM 769 N N . ARG A 1 95 ? 11.086 6.290 -16.606 1.00 97.69 95 ARG A N 1
ATOM 770 C CA . ARG A 1 95 ? 11.275 5.576 -17.874 1.00 97.69 95 ARG A CA 1
ATOM 771 C C . ARG A 1 95 ? 11.975 4.239 -17.669 1.00 97.69 95 ARG A C 1
ATOM 773 O O . ARG A 1 95 ? 11.483 3.219 -18.147 1.00 97.69 95 ARG A O 1
ATOM 780 N N . ASN A 1 96 ? 13.077 4.227 -16.924 1.00 97.88 96 ASN A N 1
ATOM 781 C CA . ASN A 1 96 ? 13.833 3.007 -16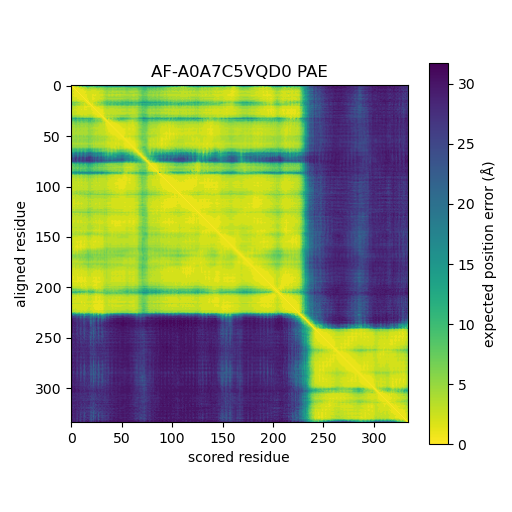.646 1.00 97.88 96 ASN A CA 1
ATOM 782 C C . ASN A 1 96 ? 12.980 1.966 -15.905 1.00 97.88 96 ASN A C 1
ATOM 784 O O . ASN A 1 96 ? 12.937 0.807 -16.319 1.00 97.88 96 ASN A O 1
ATOM 788 N N . LEU A 1 97 ? 12.234 2.385 -14.875 1.00 98.44 97 LEU A N 1
ATOM 789 C CA . LEU A 1 97 ? 11.334 1.489 -14.146 1.00 98.44 97 LEU A CA 1
ATOM 790 C C . LEU A 1 97 ? 10.200 0.954 -15.037 1.00 98.44 97 LEU A C 1
ATOM 792 O O . LEU A 1 97 ? 9.947 -0.248 -15.053 1.00 98.44 97 LEU A O 1
ATOM 796 N N . ILE A 1 98 ? 9.533 1.813 -15.814 1.00 98.31 98 ILE A N 1
ATOM 797 C CA . ILE A 1 98 ? 8.416 1.401 -16.681 1.00 98.31 98 ILE A CA 1
ATOM 798 C C . ILE A 1 98 ? 8.890 0.434 -17.772 1.00 98.31 98 ILE A C 1
ATOM 800 O O . ILE A 1 98 ? 8.189 -0.524 -18.095 1.00 98.31 98 ILE A O 1
ATOM 804 N N . LEU A 1 99 ? 10.082 0.645 -18.335 1.00 98.31 99 LEU A N 1
ATOM 805 C CA . LEU A 1 99 ? 10.664 -0.285 -19.304 1.00 98.31 99 LEU A CA 1
ATOM 806 C C . LEU A 1 99 ? 10.982 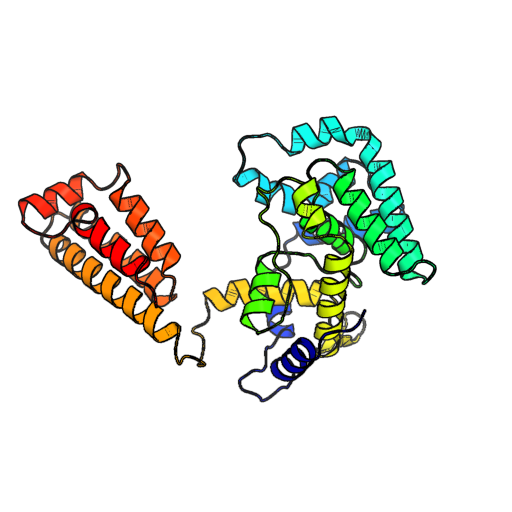-1.647 -18.675 1.00 98.31 99 LEU A C 1
ATOM 808 O O . LEU A 1 99 ? 10.734 -2.670 -19.315 1.00 98.31 99 LEU A O 1
ATOM 812 N N . ALA A 1 100 ? 11.473 -1.676 -17.432 1.00 98.38 100 ALA A N 1
ATOM 813 C CA . ALA A 1 100 ? 11.671 -2.922 -16.692 1.00 98.38 100 ALA A CA 1
ATOM 814 C C . ALA A 1 100 ? 10.338 -3.658 -16.467 1.00 98.38 100 ALA A C 1
ATOM 816 O O . ALA A 1 100 ? 10.240 -4.847 -16.764 1.00 98.38 100 ALA A O 1
ATOM 817 N N . VAL A 1 101 ? 9.285 -2.938 -16.061 1.00 98.00 101 VAL A N 1
ATOM 818 C CA . VAL A 1 101 ? 7.926 -3.490 -15.910 1.00 98.00 101 VAL A CA 1
ATOM 819 C C . VAL A 1 101 ? 7.411 -4.071 -17.226 1.00 98.00 101 VAL A C 1
ATOM 821 O O . VAL A 1 101 ? 6.947 -5.206 -17.248 1.00 98.00 101 VAL A O 1
ATOM 824 N N . LYS A 1 102 ? 7.542 -3.338 -18.339 1.00 98.25 102 LYS A N 1
ATOM 825 C CA . LYS A 1 102 ? 7.125 -3.812 -19.668 1.00 98.25 102 LYS A CA 1
ATOM 826 C C . LYS A 1 102 ? 7.853 -5.080 -20.084 1.00 98.25 102 LYS A C 1
ATOM 828 O O . LYS A 1 102 ? 7.236 -5.989 -20.630 1.00 98.25 102 LYS A O 1
ATOM 833 N N . ARG A 1 103 ? 9.169 -5.143 -19.856 1.00 98.19 103 ARG A N 1
ATOM 834 C CA . ARG A 1 103 ? 9.967 -6.340 -20.150 1.00 98.19 103 ARG A CA 1
ATOM 835 C C . ARG A 1 103 ? 9.523 -7.527 -19.306 1.00 98.19 103 ARG A C 1
ATOM 837 O O . ARG A 1 103 ? 9.374 -8.615 -19.855 1.00 98.19 103 ARG A O 1
ATOM 844 N N . TRP A 1 104 ? 9.306 -7.315 -18.013 1.00 97.81 104 TRP A N 1
ATOM 845 C CA . TRP A 1 104 ? 8.818 -8.343 -17.099 1.00 97.81 104 TRP A CA 1
ATOM 846 C C . TRP A 1 104 ? 7.427 -8.846 -17.501 1.00 97.81 104 TRP A C 1
ATOM 848 O O . TRP A 1 104 ? 7.227 -10.052 -17.609 1.00 97.81 104 TRP A O 1
ATOM 858 N N . GLU A 1 105 ? 6.500 -7.946 -17.845 1.00 96.56 105 GLU A N 1
ATOM 859 C CA . GLU A 1 105 ? 5.135 -8.300 -18.259 1.00 96.56 105 GLU A CA 1
ATOM 860 C C . GLU A 1 105 ? 5.117 -9.259 -19.461 1.00 96.56 105 GLU A C 1
ATOM 862 O O . GLU A 1 105 ? 4.309 -10.186 -19.506 1.00 96.56 105 GLU A O 1
ATOM 867 N N . VAL A 1 106 ? 6.029 -9.067 -20.421 1.00 97.06 106 VAL A N 1
ATOM 868 C CA . VAL A 1 106 ? 6.142 -9.920 -21.617 1.00 97.06 106 VAL A CA 1
ATOM 869 C C . VAL A 1 106 ? 7.111 -11.099 -21.445 1.00 97.06 106 VAL A C 1
ATOM 871 O O . VAL A 1 106 ? 7.477 -11.734 -22.434 1.00 97.06 106 VAL A O 1
ATOM 874 N N . GLY A 1 107 ? 7.570 -11.378 -20.221 1.00 96.31 107 GLY A N 1
ATOM 875 C CA . GLY A 1 107 ? 8.470 -12.495 -19.914 1.00 96.31 107 GLY A CA 1
ATOM 876 C C . GLY A 1 107 ? 9.904 -12.333 -20.435 1.00 96.31 107 GLY A C 1
ATOM 877 O O . GLY A 1 107 ? 10.625 -13.317 -20.572 1.00 96.31 107 GLY A O 1
ATOM 878 N N . LYS A 1 108 ? 10.334 -11.103 -20.747 1.00 97.56 108 LYS A N 1
ATOM 879 C CA . LYS A 1 108 ? 11.709 -10.763 -21.175 1.00 97.56 108 LYS A CA 1
ATOM 880 C C . LYS A 1 108 ? 12.629 -10.355 -20.019 1.00 97.56 108 LYS A C 1
ATOM 882 O O . LYS A 1 108 ? 13.765 -9.943 -20.267 1.00 97.56 108 LYS A O 1
ATOM 887 N N . SER A 1 109 ? 12.127 -10.405 -18.791 1.00 97.00 109 SER A N 1
ATOM 888 C CA . SER A 1 109 ? 12.882 -10.139 -17.570 1.00 97.00 109 SER A CA 1
ATOM 889 C C . SER A 1 109 ? 12.415 -11.047 -16.446 1.00 97.00 109 SER A C 1
ATOM 891 O O . SER A 1 109 ? 11.235 -11.396 -16.395 1.00 97.00 109 SER A O 1
ATOM 893 N N . SER A 1 110 ? 13.342 -11.435 -15.572 1.00 97.06 110 SER A N 1
ATOM 894 C CA . SER A 1 110 ? 13.031 -12.227 -14.380 1.00 97.06 110 SER A CA 1
ATOM 895 C C . SER A 1 110 ? 12.420 -11.360 -13.275 1.00 97.06 110 SER A C 1
ATOM 897 O O . SER A 1 110 ? 12.476 -10.128 -13.322 1.00 97.06 110 SER A O 1
ATOM 899 N N . ASP A 1 111 ? 11.860 -12.012 -12.255 1.00 96.50 111 ASP A N 1
ATOM 900 C CA . ASP A 1 111 ? 11.425 -11.328 -11.034 1.00 96.50 111 ASP A CA 1
ATOM 901 C C . ASP A 1 111 ? 12.602 -10.612 -10.350 1.00 96.50 111 ASP A C 1
ATOM 903 O O . ASP A 1 111 ? 12.434 -9.491 -9.881 1.00 96.50 111 ASP A O 1
ATOM 907 N N . ASP A 1 112 ? 13.802 -11.203 -10.352 1.00 97.25 112 ASP A N 1
ATOM 908 C CA . ASP A 1 112 ? 14.999 -10.598 -9.750 1.00 97.25 112 ASP A CA 1
ATOM 909 C C . ASP A 1 112 ? 15.405 -9.301 -10.466 1.00 97.25 112 ASP A C 1
ATOM 911 O O . ASP A 1 112 ? 15.670 -8.289 -9.818 1.00 97.25 112 ASP A O 1
ATOM 915 N N . GLU A 1 113 ? 15.375 -9.289 -11.805 1.00 97.81 113 GLU A N 1
ATOM 916 C CA . GLU A 1 113 ? 15.660 -8.082 -12.591 1.00 97.81 113 GLU A CA 1
ATOM 917 C C . GLU A 1 113 ? 14.636 -6.969 -12.313 1.00 97.81 113 GLU A C 1
ATOM 919 O O . GLU A 1 113 ? 14.999 -5.794 -12.202 1.00 97.81 113 GLU A O 1
ATOM 924 N N . LEU A 1 114 ? 13.350 -7.319 -12.182 1.00 98.25 114 LEU A N 1
ATOM 925 C CA . LEU A 1 114 ? 12.319 -6.345 -11.829 1.00 98.25 114 LEU A CA 1
ATOM 926 C C . LEU A 1 114 ? 12.496 -5.846 -10.387 1.00 98.25 114 LEU A C 1
ATOM 928 O O . LEU A 1 114 ? 12.406 -4.643 -10.141 1.00 98.25 114 LEU A O 1
ATOM 932 N N . ALA A 1 115 ? 12.772 -6.740 -9.437 1.00 97.88 115 ALA A N 1
ATOM 933 C CA . ALA A 1 115 ? 13.028 -6.394 -8.043 1.00 97.88 115 ALA A CA 1
ATOM 934 C C . ALA A 1 115 ? 14.214 -5.429 -7.906 1.00 97.88 115 ALA A C 1
ATOM 936 O O . ALA A 1 115 ? 14.146 -4.462 -7.137 1.00 97.88 115 ALA A O 1
ATOM 937 N N . GLU A 1 116 ? 15.280 -5.647 -8.674 1.00 98.19 116 GLU A N 1
ATOM 938 C CA . GLU A 1 116 ? 16.436 -4.758 -8.701 1.00 98.19 116 GLU A CA 1
ATOM 939 C C . GLU A 1 116 ? 16.082 -3.393 -9.297 1.00 98.19 116 GLU A C 1
ATOM 941 O O . GLU A 1 116 ? 16.393 -2.369 -8.689 1.00 98.19 116 GLU A O 1
ATOM 946 N N . ALA A 1 117 ? 15.332 -3.349 -10.403 1.00 98.38 117 ALA A N 1
ATOM 947 C CA . ALA A 1 117 ? 14.859 -2.090 -10.983 1.00 98.38 117 ALA A CA 1
ATOM 948 C C . ALA A 1 117 ? 13.984 -1.278 -10.007 1.00 98.38 117 ALA A C 1
ATOM 950 O O . ALA A 1 117 ? 14.110 -0.054 -9.927 1.00 98.38 117 ALA A O 1
ATOM 951 N N . ILE A 1 118 ? 13.124 -1.946 -9.232 1.00 98.31 118 ILE A N 1
ATOM 952 C CA . ILE A 1 118 ? 12.292 -1.314 -8.197 1.00 98.31 118 ILE A CA 1
ATOM 953 C C . ILE A 1 118 ? 13.164 -0.760 -7.067 1.00 98.31 118 ILE A C 1
ATOM 955 O O . ILE A 1 118 ? 13.007 0.397 -6.671 1.00 98.31 118 ILE A O 1
ATOM 959 N N . THR A 1 119 ? 14.099 -1.569 -6.565 1.00 97.62 119 THR A N 1
ATOM 960 C CA . THR A 1 119 ? 15.021 -1.172 -5.491 1.00 97.62 119 THR A CA 1
ATOM 961 C C . THR A 1 119 ? 15.857 0.030 -5.915 1.00 97.62 119 THR A C 1
ATOM 963 O O . THR A 1 119 ? 15.987 1.003 -5.170 1.00 97.62 119 THR A O 1
ATOM 966 N N . GLU A 1 120 ? 16.368 -0.002 -7.140 1.00 97.56 120 GLU A N 1
ATOM 967 C CA . GLU A 1 120 ? 17.183 1.064 -7.697 1.00 97.56 120 GLU A CA 1
ATOM 968 C C . GLU A 1 120 ? 16.380 2.347 -7.924 1.00 97.56 120 GLU A C 1
ATOM 970 O O . GLU A 1 120 ? 16.873 3.441 -7.644 1.00 97.56 120 GLU A O 1
ATOM 975 N N . PHE A 1 121 ? 15.116 2.237 -8.345 1.00 97.38 121 PHE A N 1
ATOM 976 C CA . PHE A 1 121 ? 14.217 3.385 -8.430 1.00 97.38 121 PHE A CA 1
ATOM 977 C C . PHE A 1 121 ? 14.010 4.048 -7.061 1.00 97.38 121 PHE A C 1
ATOM 979 O O . PHE A 1 121 ? 14.133 5.270 -6.956 1.00 97.38 121 PHE A O 1
ATOM 986 N N . CYS A 1 122 ? 13.762 3.273 -5.998 1.00 95.56 122 CYS A N 1
ATOM 987 C CA . CYS A 1 122 ? 13.663 3.810 -4.636 1.00 95.56 122 CYS A CA 1
ATOM 988 C C . CYS A 1 122 ? 14.975 4.469 -4.178 1.00 95.56 122 CYS A C 1
ATOM 990 O O . CYS A 1 122 ? 14.978 5.581 -3.642 1.00 95.56 122 CYS A O 1
ATOM 992 N N . ARG A 1 123 ? 16.114 3.816 -4.426 1.00 95.06 123 ARG A N 1
ATOM 993 C CA . ARG A 1 123 ? 17.431 4.331 -4.035 1.00 95.06 123 ARG A CA 1
ATOM 994 C C . ARG A 1 123 ? 17.758 5.647 -4.738 1.00 95.06 123 ARG A C 1
ATOM 996 O O . ARG A 1 123 ? 18.167 6.608 -4.088 1.00 95.06 123 ARG A O 1
ATOM 1003 N N . LYS A 1 124 ? 17.520 5.734 -6.047 1.00 94.38 124 LYS A N 1
ATOM 1004 C CA . LYS A 1 124 ? 17.873 6.910 -6.854 1.00 94.38 124 LYS A CA 1
ATOM 1005 C C . LYS A 1 124 ? 16.866 8.049 -6.792 1.00 94.38 124 LYS A C 1
ATOM 1007 O O . LYS A 1 124 ? 17.222 9.156 -7.185 1.00 94.38 124 LYS A O 1
ATOM 1012 N N . THR A 1 125 ? 15.640 7.817 -6.332 1.00 92.88 125 THR A N 1
ATOM 1013 C CA . THR A 1 125 ? 14.598 8.852 -6.327 1.00 92.88 125 THR A CA 1
ATOM 1014 C C . THR A 1 125 ? 14.442 9.462 -4.935 1.00 92.88 125 THR A C 1
ATOM 1016 O O . THR A 1 125 ? 14.297 8.760 -3.928 1.00 92.88 125 THR A O 1
ATOM 1019 N N . TYR A 1 126 ? 14.510 10.787 -4.857 1.00 88.94 126 TYR A N 1
ATOM 1020 C CA . TYR A 1 126 ? 14.374 11.553 -3.628 1.00 88.94 126 TYR A CA 1
ATOM 1021 C C . TYR A 1 126 ? 13.018 11.294 -2.969 1.00 88.94 126 TYR A C 1
ATOM 1023 O O . TYR A 1 126 ? 11.983 11.269 -3.630 1.00 88.94 126 TYR A O 1
ATOM 1031 N N . ALA A 1 127 ? 13.036 11.090 -1.651 1.00 84.50 127 ALA A N 1
ATOM 1032 C CA . ALA A 1 127 ? 11.865 10.808 -0.816 1.00 84.50 127 ALA A CA 1
ATOM 1033 C C . ALA A 1 127 ? 11.017 9.573 -1.202 1.00 84.50 127 ALA A C 1
ATOM 1035 O O . ALA A 1 127 ? 10.039 9.294 -0.514 1.00 84.50 127 ALA A O 1
ATOM 1036 N N . VAL A 1 128 ? 11.386 8.792 -2.223 1.00 89.88 128 VAL A N 1
ATOM 1037 C CA . VAL A 1 128 ? 10.631 7.605 -2.653 1.00 89.88 128 VAL A CA 1
ATOM 1038 C C . VAL A 1 128 ? 11.163 6.347 -1.969 1.00 89.88 128 VAL A C 1
ATOM 1040 O O . VAL A 1 128 ? 12.313 5.957 -2.145 1.00 89.88 128 VAL A O 1
ATOM 1043 N N . ARG A 1 129 ? 10.287 5.670 -1.221 1.00 91.56 129 ARG A N 1
ATOM 1044 C CA . ARG A 1 129 ? 10.496 4.311 -0.682 1.00 91.56 129 ARG A CA 1
ATOM 1045 C C . ARG A 1 129 ? 9.531 3.319 -1.340 1.00 91.56 129 ARG A C 1
ATOM 1047 O O . ARG A 1 129 ? 8.704 3.705 -2.167 1.00 91.56 129 ARG A O 1
ATOM 1054 N N . LEU A 1 130 ? 9.585 2.047 -0.951 1.00 92.94 130 LEU A N 1
ATOM 1055 C CA . LEU A 1 130 ? 8.735 0.996 -1.526 1.00 92.94 130 LEU A CA 1
ATOM 1056 C C . LEU A 1 130 ? 7.222 1.247 -1.458 1.00 92.94 130 LEU A C 1
ATOM 1058 O O . LEU A 1 130 ? 6.555 0.970 -2.453 1.00 92.94 130 LEU A O 1
ATOM 1062 N N . PRO A 1 131 ? 6.634 1.806 -0.382 1.00 91.75 131 PRO A N 1
ATOM 1063 C CA . PRO A 1 131 ? 5.205 2.129 -0.373 1.00 91.75 131 PRO A CA 1
ATOM 1064 C C . PRO A 1 131 ? 4.815 3.110 -1.483 1.00 91.75 131 PRO A C 1
ATOM 1066 O O . PRO A 1 131 ? 3.733 3.026 -2.055 1.00 91.75 131 PRO A O 1
ATOM 1069 N N . MET A 1 132 ? 5.725 4.020 -1.832 1.00 91.56 132 MET A N 1
ATOM 1070 C CA . MET A 1 132 ? 5.523 4.967 -2.921 1.00 91.56 132 MET A CA 1
ATOM 1071 C C . MET A 1 132 ? 5.755 4.328 -4.290 1.00 91.56 132 MET A C 1
ATOM 1073 O O . MET A 1 132 ? 4.947 4.525 -5.192 1.00 91.56 132 MET A O 1
ATOM 1077 N N . ALA A 1 133 ? 6.816 3.532 -4.440 1.00 94.88 133 ALA A N 1
ATOM 1078 C CA . ALA A 1 133 ? 7.082 2.818 -5.686 1.00 94.88 133 ALA A CA 1
ATOM 1079 C C . ALA A 1 133 ? 5.972 1.805 -6.013 1.00 94.88 133 ALA A C 1
ATOM 1081 O O . ALA A 1 133 ? 5.480 1.786 -7.134 1.00 94.88 133 ALA A O 1
ATOM 1082 N N . SER A 1 134 ? 5.512 1.022 -5.036 1.00 95.25 134 SER A N 1
ATOM 1083 C CA . SER A 1 134 ? 4.393 0.082 -5.206 1.00 95.25 134 SER A CA 1
ATOM 1084 C C . SER A 1 134 ? 3.084 0.788 -5.557 1.00 95.25 134 SER A C 1
ATOM 1086 O O . SER A 1 134 ? 2.342 0.310 -6.411 1.00 95.25 134 SER A O 1
ATOM 1088 N N . PHE A 1 135 ? 2.821 1.958 -4.967 1.00 94.38 135 PHE A N 1
ATOM 1089 C CA . PHE A 1 135 ? 1.675 2.776 -5.351 1.00 94.38 135 PHE A CA 1
ATOM 1090 C C . PHE A 1 135 ? 1.785 3.254 -6.804 1.00 94.38 135 PHE A C 1
ATOM 1092 O O . PHE A 1 135 ? 0.834 3.105 -7.567 1.00 94.38 135 PHE A O 1
ATOM 1099 N N . PHE A 1 136 ? 2.953 3.756 -7.217 1.00 95.81 136 PHE A N 1
ATOM 1100 C CA . PHE A 1 136 ? 3.207 4.130 -8.609 1.00 95.81 136 PHE A CA 1
ATOM 1101 C C . PHE A 1 136 ? 2.986 2.944 -9.561 1.00 95.81 136 PHE A C 1
ATOM 1103 O O . PHE A 1 136 ? 2.236 3.071 -10.523 1.00 95.81 136 PHE A O 1
ATOM 1110 N N . LEU A 1 137 ? 3.551 1.772 -9.255 1.00 97.25 137 LEU A N 1
ATOM 1111 C CA . LEU A 1 137 ? 3.392 0.545 -10.045 1.00 97.25 137 LEU A CA 1
ATOM 1112 C C . LEU A 1 137 ? 1.928 0.101 -10.159 1.00 97.25 137 LEU A C 1
ATOM 1114 O O . LEU A 1 137 ? 1.483 -0.245 -11.254 1.00 97.25 137 LEU A O 1
ATOM 1118 N N . ARG A 1 138 ? 1.157 0.179 -9.066 1.00 95.44 138 ARG A N 1
ATOM 1119 C CA . ARG A 1 138 ? -0.292 -0.062 -9.092 1.00 95.44 138 ARG A CA 1
ATOM 1120 C C . ARG A 1 138 ? -0.999 0.889 -10.054 1.00 95.44 138 ARG A C 1
ATOM 1122 O O . ARG A 1 138 ? -1.861 0.439 -10.798 1.00 95.44 138 ARG A O 1
ATOM 1129 N N . MET A 1 139 ? -0.657 2.178 -10.061 1.00 95.12 139 MET A N 1
ATOM 1130 C CA . MET A 1 139 ? -1.297 3.130 -10.979 1.00 95.12 139 MET A CA 1
ATOM 1131 C C . MET A 1 139 ? -0.957 2.842 -12.447 1.00 95.12 139 MET A C 1
ATOM 1133 O O . MET A 1 139 ? -1.772 3.117 -13.322 1.00 95.12 139 MET A O 1
ATOM 1137 N N . LEU A 1 140 ? 0.225 2.283 -12.731 1.00 95.44 140 LEU A N 1
ATOM 1138 C CA . LEU A 1 140 ? 0.611 1.888 -14.088 1.00 95.44 140 LEU A CA 1
ATOM 1139 C C . LEU A 1 140 ? -0.166 0.661 -14.580 1.00 95.44 140 LEU A C 1
ATOM 1141 O O . LEU A 1 140 ? -0.644 0.653 -15.712 1.00 95.44 140 LEU A O 1
ATOM 1145 N N . LEU A 1 141 ? -0.251 -0.378 -13.743 1.00 95.38 141 LEU A N 1
ATOM 1146 C CA . LEU A 1 141 ? -0.847 -1.674 -14.075 1.00 95.38 141 LEU A CA 1
ATOM 1147 C C . LEU A 1 141 ? -1.597 -2.257 -12.861 1.00 95.38 141 LEU A C 1
ATOM 1149 O O . LEU A 1 141 ? -1.092 -3.167 -12.191 1.00 95.38 141 LEU A O 1
ATOM 1153 N N . PRO A 1 142 ? -2.827 -1.792 -12.580 1.00 92.81 142 PRO A N 1
ATOM 1154 C CA . PRO A 1 142 ? -3.579 -2.216 -11.395 1.00 92.81 142 PRO A CA 1
ATOM 1155 C C . PRO A 1 142 ? -3.964 -3.702 -11.431 1.00 92.81 142 PRO A C 1
ATOM 1157 O O . PRO A 1 142 ? -4.173 -4.324 -10.391 1.00 92.81 142 PRO A O 1
ATOM 1160 N N . GLU A 1 143 ? -4.019 -4.310 -12.615 1.00 94.25 143 GLU A N 1
ATOM 1161 C CA . GLU A 1 143 ? -4.292 -5.744 -12.771 1.00 94.25 143 GLU A CA 1
ATOM 1162 C C . GLU A 1 143 ? -3.111 -6.632 -12.346 1.00 94.25 143 GLU A C 1
ATOM 1164 O O . GLU A 1 143 ? -3.282 -7.831 -12.120 1.00 94.25 143 GLU A O 1
ATOM 1169 N N . LYS A 1 144 ? -1.905 -6.056 -12.247 1.00 96.19 144 LYS A N 1
ATOM 1170 C CA . LYS A 1 144 ? -0.658 -6.774 -11.949 1.00 96.19 144 LYS A CA 1
ATOM 1171 C C . LYS A 1 144 ? -0.073 -6.418 -10.593 1.00 96.19 144 LYS A C 1
ATOM 1173 O O . LYS A 1 144 ? 0.616 -7.256 -10.025 1.00 96.19 144 LYS A O 1
ATOM 1178 N N . PHE A 1 145 ? -0.337 -5.218 -10.080 1.00 97.19 145 PHE A N 1
ATOM 1179 C CA . PHE A 1 145 ? 0.311 -4.705 -8.877 1.00 97.19 145 PHE A CA 1
ATOM 1180 C C . PHE A 1 145 ? -0.691 -4.222 -7.830 1.00 97.19 145 PHE A C 1
ATOM 1182 O O . PHE A 1 145 ? -1.621 -3.478 -8.134 1.00 97.19 145 PHE A O 1
ATOM 1189 N N . GLY A 1 146 ? -0.466 -4.614 -6.576 1.00 95.12 146 GLY A N 1
ATOM 1190 C CA . GLY A 1 146 ? -1.052 -3.988 -5.392 1.00 95.12 146 GLY A CA 1
ATOM 1191 C C . GLY A 1 146 ? -0.129 -2.930 -4.783 1.00 95.12 146 GLY A C 1
ATOM 1192 O O . GLY A 1 146 ? 1.038 -2.793 -5.166 1.00 95.12 146 GLY A O 1
ATOM 1193 N N . THR A 1 147 ? -0.643 -2.179 -3.809 1.00 93.31 147 THR A N 1
ATOM 1194 C CA . THR A 1 147 ? 0.147 -1.220 -3.024 1.00 93.31 147 THR A CA 1
ATOM 1195 C C . THR A 1 147 ? 0.618 -1.843 -1.715 1.00 93.31 147 THR A C 1
ATOM 1197 O O . THR A 1 147 ? -0.141 -2.528 -1.032 1.00 93.31 147 THR A O 1
ATOM 1200 N N . VAL A 1 148 ? 1.868 -1.576 -1.333 1.00 91.44 148 VAL A N 1
ATOM 1201 C CA . VAL A 1 148 ? 2.339 -1.844 0.030 1.00 91.44 148 VAL A CA 1
ATOM 1202 C C . VAL A 1 148 ? 1.840 -0.722 0.930 1.00 91.44 148 VAL A C 1
ATOM 1204 O O . VAL A 1 148 ? 2.252 0.433 0.798 1.00 91.44 148 VAL A O 1
ATOM 1207 N N . ASP A 1 149 ? 0.943 -1.060 1.847 1.00 88.44 149 ASP A N 1
ATOM 1208 C CA . ASP A 1 149 ? 0.381 -0.141 2.832 1.00 88.44 149 ASP A CA 1
ATOM 1209 C C . ASP A 1 149 ? 0.330 -0.821 4.201 1.00 88.44 149 ASP A C 1
ATOM 1211 O O . ASP A 1 149 ? 0.012 -2.008 4.303 1.00 88.44 149 ASP A O 1
ATOM 1215 N N . PHE A 1 150 ? 0.634 -0.074 5.263 1.00 86.75 150 PHE A N 1
ATOM 1216 C CA . PHE A 1 150 ? 0.665 -0.620 6.619 1.00 86.75 150 PHE A CA 1
ATOM 1217 C C . PHE A 1 150 ? -0.682 -1.232 7.031 1.00 86.75 150 PHE A C 1
ATOM 1219 O O . PHE A 1 150 ? -0.694 -2.208 7.774 1.00 86.75 150 PHE A O 1
ATOM 1226 N N . ARG A 1 151 ? -1.811 -0.713 6.527 1.00 88.50 151 ARG A N 1
ATOM 1227 C CA . ARG A 1 151 ? -3.143 -1.267 6.825 1.00 88.50 151 ARG A CA 1
ATOM 1228 C C . ARG A 1 151 ? -3.350 -2.629 6.189 1.00 88.50 151 ARG A C 1
ATOM 1230 O O . ARG A 1 151 ? -3.903 -3.520 6.819 1.00 88.50 151 ARG A O 1
ATOM 1237 N N . CYS A 1 152 ? -2.860 -2.816 4.970 1.00 91.69 152 CYS A N 1
ATOM 1238 C CA . CYS A 1 152 ? -2.936 -4.102 4.285 1.00 91.69 152 CYS A CA 1
ATOM 1239 C C . CYS A 1 152 ? -2.020 -5.128 4.958 1.00 91.69 152 CYS A C 1
ATOM 1241 O O . CYS A 1 152 ? -2.423 -6.269 5.170 1.00 91.69 152 CYS A O 1
ATOM 1243 N N . ILE A 1 153 ? -0.826 -4.705 5.388 1.00 91.81 153 ILE A N 1
ATOM 1244 C CA . ILE A 1 153 ? 0.069 -5.541 6.196 1.00 91.81 153 ILE A CA 1
ATOM 1245 C C . ILE A 1 153 ? -0.594 -5.935 7.527 1.00 91.81 153 ILE A C 1
ATOM 1247 O O . ILE A 1 153 ? -0.576 -7.111 7.891 1.00 91.81 153 ILE A O 1
ATOM 1251 N N . ASN A 1 154 ? -1.230 -4.991 8.227 1.00 90.12 154 ASN A N 1
ATOM 1252 C CA . ASN A 1 154 ? -1.956 -5.264 9.470 1.00 90.12 154 ASN A CA 1
ATOM 1253 C C . ASN A 1 154 ? -3.131 -6.227 9.255 1.00 90.12 154 ASN A C 1
ATOM 1255 O O . ASN A 1 154 ? -3.270 -7.188 10.013 1.00 90.12 154 ASN A O 1
ATOM 1259 N N . ALA A 1 155 ? -3.929 -6.020 8.202 1.00 93.12 155 ALA A N 1
ATOM 1260 C CA . ALA A 1 155 ? -5.009 -6.922 7.816 1.00 93.12 155 ALA A CA 1
ATOM 1261 C C . ALA A 1 155 ? -4.495 -8.352 7.630 1.00 93.12 155 ALA A C 1
ATOM 1263 O O . ALA A 1 155 ? -4.996 -9.274 8.271 1.00 93.12 155 ALA A O 1
ATOM 1264 N N . LEU A 1 156 ? -3.457 -8.532 6.810 1.00 95.00 156 LEU A N 1
ATOM 1265 C CA . LEU A 1 156 ? -2.863 -9.842 6.550 1.00 95.00 156 LEU A CA 1
ATOM 1266 C C . LEU A 1 156 ? -2.373 -10.500 7.846 1.00 95.00 156 LEU A C 1
ATOM 1268 O O . LEU A 1 156 ? -2.695 -11.656 8.112 1.00 95.00 156 LEU A O 1
ATOM 1272 N N . ARG A 1 157 ? -1.686 -9.765 8.722 1.00 92.69 157 ARG A N 1
ATOM 1273 C CA . ARG A 1 157 ? -1.268 -10.321 10.019 1.00 92.69 157 ARG A CA 1
ATOM 1274 C C . ARG A 1 157 ? -2.428 -10.724 10.904 1.00 92.69 157 ARG A C 1
ATOM 1276 O O . ARG A 1 157 ? -2.378 -11.791 11.503 1.00 92.69 157 ARG A O 1
ATOM 1283 N N . SER A 1 158 ? -3.476 -9.906 10.969 1.00 91.06 158 SER A N 1
ATOM 1284 C CA . SER A 1 158 ? -4.660 -10.215 11.777 1.00 91.06 158 SER A CA 1
ATOM 1285 C C . SER A 1 158 ? -5.359 -11.503 11.324 1.00 91.06 158 SER A C 1
ATOM 1287 O O . SER A 1 158 ? -5.985 -12.182 12.130 1.00 91.06 158 SER A O 1
ATOM 1289 N N . LEU A 1 159 ? -5.207 -11.870 10.047 1.00 91.81 159 LEU A N 1
ATOM 1290 C CA . LEU A 1 159 ? -5.726 -13.111 9.467 1.00 91.81 159 LEU A CA 1
ATOM 1291 C C . LEU A 1 159 ? -4.770 -14.306 9.655 1.00 91.81 159 LEU A C 1
ATOM 1293 O O . LEU A 1 159 ? -5.133 -15.446 9.346 1.00 91.81 159 LEU A O 1
ATOM 1297 N N . GLY A 1 160 ? -3.566 -14.061 10.181 1.00 92.81 160 GLY A N 1
ATOM 1298 C CA . GLY A 1 160 ? -2.544 -15.062 10.479 1.00 92.81 160 GLY A CA 1
ATOM 1299 C C . GLY A 1 160 ? -1.521 -15.295 9.366 1.00 92.81 160 GLY A C 1
ATOM 1300 O O . GLY A 1 160 ? -0.836 -16.313 9.406 1.00 92.81 160 GLY A O 1
ATOM 1301 N N . PHE A 1 161 ? -1.420 -14.407 8.371 1.00 94.75 161 PHE A N 1
ATOM 1302 C CA . PHE A 1 161 ? -0.385 -14.518 7.340 1.00 94.75 161 PHE A CA 1
ATOM 1303 C C . PHE A 1 161 ? 1.010 -14.233 7.911 1.00 94.75 161 PHE A C 1
ATOM 1305 O O . PHE A 1 161 ? 1.222 -13.247 8.621 1.00 94.75 161 PHE A O 1
ATOM 1312 N N . GLU A 1 162 ? 1.979 -15.053 7.515 1.00 94.38 162 GLU A N 1
ATOM 1313 C CA . GLU A 1 162 ? 3.401 -14.800 7.714 1.00 94.38 162 GLU A CA 1
ATOM 1314 C C . GLU A 1 162 ? 3.876 -13.808 6.659 1.00 94.38 162 GLU A C 1
ATOM 1316 O O . GLU A 1 162 ? 4.062 -14.144 5.484 1.00 94.38 162 GLU A O 1
ATOM 1321 N N . ILE A 1 163 ? 4.047 -12.560 7.085 1.00 92.50 163 ILE A N 1
ATOM 1322 C CA . ILE A 1 163 ? 4.499 -11.481 6.222 1.00 92.50 163 ILE A CA 1
ATOM 1323 C C . ILE A 1 163 ? 5.504 -10.595 6.936 1.00 92.50 163 ILE A C 1
ATOM 1325 O O . ILE A 1 163 ? 5.390 -10.327 8.132 1.00 92.50 163 ILE A O 1
ATOM 1329 N N . LYS A 1 164 ? 6.495 -10.139 6.177 1.00 91.00 164 LYS A N 1
ATOM 1330 C CA . LYS A 1 164 ? 7.587 -9.319 6.684 1.00 91.00 164 LYS A CA 1
ATOM 1331 C C . LYS A 1 164 ? 7.091 -7.968 7.201 1.00 91.00 164 LYS A C 1
ATOM 1333 O O . LYS A 1 164 ? 6.128 -7.392 6.686 1.00 91.00 164 LYS A O 1
ATOM 1338 N N . ASP A 1 165 ? 7.770 -7.464 8.226 1.00 87.00 165 ASP A N 1
ATOM 1339 C CA . ASP A 1 165 ? 7.489 -6.150 8.783 1.00 87.00 165 ASP A CA 1
ATOM 1340 C C . ASP A 1 165 ? 7.859 -5.020 7.835 1.00 87.00 165 ASP A C 1
ATOM 1342 O O . ASP A 1 165 ? 8.939 -5.021 7.247 1.00 87.00 165 ASP A O 1
ATOM 1346 N N . LEU A 1 166 ? 6.962 -4.034 7.726 1.00 87.69 166 LEU A N 1
ATOM 1347 C CA . LEU A 1 166 ? 7.281 -2.787 7.052 1.00 87.69 166 LEU A CA 1
ATOM 1348 C C . LEU A 1 166 ? 8.161 -1.951 7.992 1.00 87.69 166 LEU A C 1
ATOM 1350 O O . LEU A 1 166 ? 7.704 -1.618 9.093 1.00 87.69 166 LEU A O 1
ATOM 1354 N N . PRO A 1 167 ? 9.393 -1.586 7.598 1.00 89.56 167 PRO A N 1
ATOM 1355 C CA . PRO A 1 167 ? 10.215 -0.722 8.429 1.00 89.56 167 PRO A CA 1
ATOM 1356 C C . PRO A 1 167 ? 9.543 0.649 8.621 1.00 89.56 167 PRO A C 1
ATOM 1358 O O . PRO A 1 167 ? 8.800 1.105 7.744 1.00 89.56 167 PRO A O 1
ATOM 1361 N N . PRO A 1 168 ? 9.786 1.331 9.754 1.00 85.44 168 PRO A N 1
ATOM 1362 C CA . PRO A 1 168 ? 9.160 2.616 10.032 1.00 85.44 168 PRO A CA 1
ATOM 1363 C C . PRO A 1 168 ? 9.610 3.678 9.022 1.00 85.44 168 PRO A C 1
ATOM 1365 O O . PRO A 1 168 ? 10.784 3.760 8.671 1.00 85.44 168 PRO A O 1
ATOM 1368 N N . GLU A 1 169 ? 8.699 4.559 8.603 1.00 79.94 169 GLU A N 1
ATOM 1369 C CA . GLU A 1 169 ? 8.996 5.622 7.622 1.00 79.94 169 GLU A CA 1
ATOM 1370 C C . GLU A 1 169 ? 10.047 6.640 8.107 1.00 79.94 169 GLU A C 1
ATOM 1372 O O . GLU A 1 169 ? 10.623 7.387 7.313 1.00 79.94 169 GLU A O 1
ATOM 1377 N N . THR A 1 170 ? 10.293 6.697 9.420 1.00 82.12 170 THR A N 1
ATOM 1378 C CA . THR A 1 170 ? 11.335 7.530 10.036 1.00 82.12 170 THR A CA 1
ATOM 1379 C C . THR A 1 170 ? 12.744 6.985 9.839 1.00 82.12 170 THR A C 1
ATOM 1381 O O . THR A 1 170 ? 13.690 7.735 10.050 1.00 82.12 170 THR A O 1
ATOM 1384 N N . MET A 1 171 ? 12.886 5.714 9.456 1.00 86.94 171 MET A N 1
ATOM 1385 C CA . MET A 1 171 ? 14.176 5.091 9.169 1.00 86.94 171 MET A CA 1
ATOM 1386 C C . MET A 1 171 ? 14.853 5.768 7.976 1.00 86.94 171 MET A C 1
ATOM 1388 O O . MET A 1 171 ? 14.181 6.230 7.041 1.00 86.94 171 MET A O 1
ATOM 1392 N N . ASP A 1 172 ? 16.184 5.812 8.000 1.00 89.50 172 ASP A N 1
ATOM 1393 C CA . ASP A 1 172 ? 16.962 6.250 6.847 1.00 89.50 172 ASP A CA 1
ATOM 1394 C C . ASP A 1 172 ? 16.600 5.429 5.596 1.00 89.50 172 ASP A C 1
ATOM 1396 O O . ASP A 1 172 ? 16.152 4.285 5.687 1.00 89.50 172 ASP A O 1
ATOM 1400 N N . LYS A 1 173 ? 16.698 6.039 4.412 1.00 88.88 173 LYS A N 1
ATOM 1401 C CA . LYS A 1 173 ? 16.252 5.395 3.174 1.00 88.88 173 LYS A CA 1
ATOM 1402 C C . LYS A 1 173 ? 17.111 4.184 2.808 1.00 88.88 173 LYS A C 1
ATOM 1404 O O . LYS A 1 173 ? 16.551 3.190 2.350 1.00 88.88 173 LYS A O 1
ATOM 1409 N N . ASP A 1 174 ? 18.420 4.262 3.000 1.00 90.81 174 ASP A N 1
ATOM 1410 C CA . ASP A 1 174 ? 19.313 3.167 2.637 1.00 90.81 174 ASP A CA 1
ATOM 1411 C C . ASP A 1 174 ? 19.174 2.026 3.648 1.00 90.81 174 ASP A C 1
ATOM 1413 O O . ASP A 1 174 ? 18.958 0.884 3.244 1.00 90.81 174 ASP A O 1
ATOM 1417 N N . GLU A 1 175 ? 19.104 2.342 4.947 1.00 93.62 175 GLU A N 1
ATOM 1418 C CA . GLU A 1 175 ? 18.794 1.347 5.989 1.00 93.62 175 GLU A CA 1
ATOM 1419 C C . GLU A 1 175 ? 17.418 0.686 5.761 1.00 93.62 175 GLU A C 1
ATOM 1421 O O . GLU A 1 175 ? 17.252 -0.525 5.936 1.00 93.62 175 GLU A O 1
ATOM 1426 N N . TYR A 1 176 ? 16.419 1.458 5.318 1.00 92.88 176 TYR A N 1
ATOM 1427 C CA . TYR A 1 176 ? 15.105 0.927 4.957 1.00 92.88 176 TYR A CA 1
ATOM 1428 C C . TYR A 1 176 ? 15.222 -0.123 3.848 1.00 92.88 176 TYR A C 1
ATOM 1430 O O . TYR A 1 176 ? 14.612 -1.184 3.961 1.00 92.88 176 TYR A O 1
ATOM 1438 N N . LEU A 1 177 ? 15.995 0.158 2.791 1.00 93.06 177 LEU A N 1
ATOM 1439 C CA . LEU A 1 177 ? 16.135 -0.726 1.630 1.00 93.06 177 LEU A CA 1
ATOM 1440 C C . LEU A 1 177 ? 17.018 -1.949 1.900 1.00 93.06 177 LEU A C 1
ATOM 1442 O O . LEU A 1 177 ? 16.833 -2.975 1.250 1.00 93.06 177 LEU A O 1
ATOM 1446 N N . GLU A 1 178 ? 17.929 -1.889 2.869 1.00 92.88 178 GLU A N 1
ATOM 1447 C CA . GLU A 1 178 ? 18.636 -3.080 3.357 1.00 92.88 178 GLU A CA 1
ATOM 1448 C C . GLU A 1 178 ? 17.679 -4.057 4.048 1.00 92.88 178 GLU A C 1
ATOM 1450 O O . GLU A 1 178 ? 17.806 -5.275 3.912 1.00 92.88 178 GLU A O 1
ATOM 1455 N N . ARG A 1 179 ? 16.690 -3.522 4.774 1.00 92.94 179 ARG A N 1
ATOM 1456 C CA . ARG A 1 179 ? 15.711 -4.330 5.505 1.00 92.94 179 ARG A CA 1
ATOM 1457 C C . ARG A 1 179 ? 14.509 -4.726 4.667 1.00 92.94 179 ARG A C 1
ATOM 1459 O O . ARG A 1 179 ? 13.960 -5.786 4.935 1.00 92.94 179 ARG A O 1
ATOM 1466 N N . TYR A 1 180 ? 14.070 -3.904 3.719 1.00 94.25 180 TYR A N 1
ATOM 1467 C CA . TYR A 1 180 ? 12.870 -4.131 2.916 1.00 94.25 180 TYR A CA 1
ATOM 1468 C C . TYR A 1 180 ? 13.082 -3.609 1.488 1.00 94.25 180 TYR A C 1
ATOM 1470 O O . TYR A 1 180 ? 13.165 -2.398 1.278 1.00 94.25 180 TYR A O 1
ATOM 1478 N N . ASN A 1 181 ? 13.189 -4.512 0.508 1.00 94.38 181 ASN A N 1
ATOM 1479 C CA . ASN A 1 181 ? 13.606 -4.209 -0.870 1.00 94.38 181 ASN A CA 1
ATOM 1480 C C . ASN A 1 181 ? 12.570 -4.641 -1.933 1.00 94.38 181 ASN A C 1
ATOM 1482 O O . ASN A 1 181 ? 11.465 -5.091 -1.626 1.00 94.38 181 ASN A O 1
ATOM 1486 N N . GLY A 1 182 ? 12.901 -4.458 -3.215 1.00 95.75 182 GLY A N 1
ATOM 1487 C CA . GLY A 1 182 ? 11.998 -4.782 -4.321 1.00 95.75 182 GLY A CA 1
ATOM 1488 C C . GLY A 1 182 ? 11.591 -6.256 -4.383 1.00 95.75 182 GLY A C 1
ATOM 1489 O O . GLY A 1 182 ? 10.481 -6.552 -4.815 1.00 95.75 182 GLY A O 1
ATOM 1490 N N . PHE A 1 183 ? 12.431 -7.175 -3.903 1.00 96.25 183 PHE A N 1
ATOM 1491 C CA . PHE A 1 183 ? 12.105 -8.600 -3.866 1.00 96.25 183 PHE A CA 1
ATOM 1492 C C . PHE A 1 183 ? 11.027 -8.889 -2.819 1.00 96.25 183 PHE A C 1
ATOM 1494 O O . PHE A 1 183 ? 10.052 -9.579 -3.115 1.00 96.25 183 PHE A O 1
ATOM 1501 N N . ASP A 1 184 ? 11.134 -8.275 -1.635 1.00 95.56 184 ASP A N 1
ATOM 1502 C CA . ASP A 1 184 ? 10.093 -8.359 -0.603 1.00 95.56 184 ASP A CA 1
ATOM 1503 C C . ASP A 1 184 ? 8.742 -7.841 -1.125 1.00 95.56 184 ASP A C 1
ATOM 1505 O O . ASP A 1 184 ? 7.685 -8.409 -0.835 1.00 95.56 184 ASP A O 1
ATOM 1509 N N . TYR A 1 185 ? 8.765 -6.781 -1.940 1.00 96.19 185 TYR A N 1
ATOM 1510 C CA . TYR A 1 185 ? 7.556 -6.283 -2.591 1.00 96.19 185 TYR A CA 1
ATOM 1511 C C . TYR A 1 185 ? 6.981 -7.275 -3.611 1.00 96.19 185 TYR A C 1
ATOM 1513 O O . TYR A 1 185 ? 5.768 -7.484 -3.635 1.00 96.19 185 TYR A O 1
ATOM 1521 N N . LEU A 1 186 ? 7.810 -7.914 -4.440 1.00 96.88 186 LEU A N 1
ATOM 1522 C CA . LEU A 1 186 ? 7.311 -8.915 -5.385 1.00 96.88 186 LEU A CA 1
ATOM 1523 C C . LEU A 1 186 ? 6.719 -10.136 -4.668 1.00 96.88 186 LEU A C 1
ATOM 1525 O O . LEU A 1 186 ? 5.677 -10.629 -5.096 1.00 96.88 186 LEU A O 1
ATOM 1529 N N . GLN A 1 187 ? 7.297 -10.566 -3.542 1.00 95.88 187 GLN A N 1
ATOM 1530 C CA . GLN A 1 187 ? 6.708 -11.604 -2.685 1.00 95.88 187 GLN A CA 1
ATOM 1531 C C . GLN A 1 187 ? 5.347 -11.182 -2.120 1.00 95.88 187 GLN A C 1
ATOM 1533 O O . GLN A 1 187 ? 4.387 -11.953 -2.164 1.00 95.88 187 GLN A O 1
ATOM 1538 N N . TYR A 1 188 ? 5.243 -9.944 -1.625 1.00 96.31 188 TYR A N 1
ATOM 1539 C CA . TYR A 1 188 ? 3.972 -9.365 -1.187 1.00 96.31 188 TYR A CA 1
ATOM 1540 C C . TYR A 1 188 ? 2.933 -9.383 -2.319 1.00 96.31 188 TYR A C 1
ATOM 1542 O O . TYR A 1 188 ? 1.793 -9.800 -2.125 1.00 96.31 188 TYR A O 1
ATOM 1550 N N . ASN A 1 189 ? 3.325 -8.978 -3.524 1.00 96.81 189 ASN A N 1
ATOM 1551 C CA . ASN A 1 189 ? 2.421 -8.908 -4.664 1.00 96.81 189 ASN A CA 1
ATOM 1552 C C . ASN A 1 189 ? 2.006 -10.295 -5.191 1.00 96.81 189 ASN A C 1
ATOM 1554 O O . ASN A 1 189 ? 0.861 -10.486 -5.610 1.00 96.81 189 ASN A O 1
ATOM 1558 N N . GLU A 1 190 ? 2.902 -11.282 -5.131 1.00 96.62 190 GLU A N 1
ATOM 1559 C CA . GLU A 1 190 ? 2.585 -12.684 -5.417 1.00 96.62 190 GLU A CA 1
ATOM 1560 C C . GLU A 1 190 ? 1.554 -13.225 -4.420 1.00 96.62 190 GLU A C 1
ATOM 1562 O O . GLU A 1 190 ? 0.600 -13.887 -4.828 1.00 96.62 190 GLU A O 1
ATOM 1567 N N . LEU A 1 191 ? 1.681 -12.879 -3.134 1.00 97.56 191 LEU A N 1
ATOM 1568 C CA . LEU A 1 191 ? 0.699 -13.248 -2.116 1.00 97.56 191 LEU A CA 1
ATOM 1569 C C . LEU A 1 191 ? -0.683 -12.659 -2.417 1.00 97.56 191 LEU A C 1
ATOM 1571 O O . LEU A 1 191 ? -1.672 -13.388 -2.375 1.00 97.56 191 LEU A O 1
ATOM 1575 N N . LEU A 1 192 ? -0.766 -11.371 -2.765 1.00 97.81 192 LEU A N 1
ATOM 1576 C CA . LEU A 1 192 ? -2.037 -10.748 -3.154 1.00 97.81 192 LEU A CA 1
ATOM 1577 C C . LEU A 1 192 ? -2.640 -11.404 -4.399 1.00 97.81 192 LEU A C 1
ATOM 1579 O O . LEU A 1 192 ? -3.849 -11.631 -4.457 1.00 97.81 192 LEU A O 1
ATOM 1583 N N . THR A 1 193 ? -1.797 -11.731 -5.380 1.00 97.19 193 THR A N 1
ATOM 1584 C CA . THR A 1 193 ? -2.211 -12.450 -6.589 1.00 97.19 193 THR A CA 1
ATOM 1585 C C . THR A 1 193 ? -2.800 -13.809 -6.234 1.00 97.19 193 THR A C 1
ATOM 1587 O O . THR A 1 193 ? 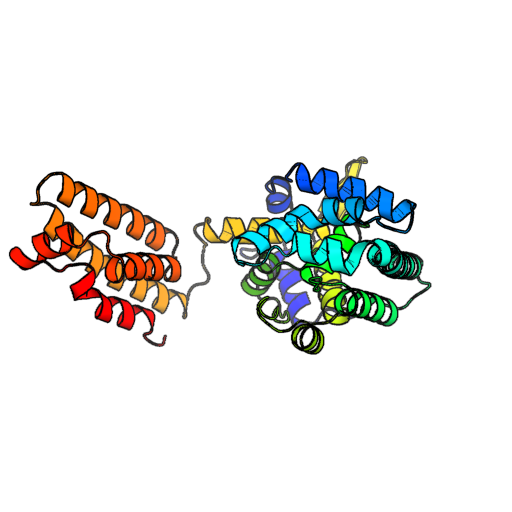-3.865 -14.165 -6.737 1.00 97.19 193 THR A O 1
ATOM 1590 N N . GLU A 1 194 ? -2.132 -14.560 -5.358 1.00 97.88 194 GLU A N 1
ATOM 1591 C CA . GLU A 1 194 ? -2.608 -15.870 -4.933 1.00 97.88 194 GLU A CA 1
ATOM 1592 C C . GLU A 1 194 ? -3.916 -15.752 -4.156 1.00 97.88 194 GLU A C 1
ATOM 1594 O O . GLU A 1 194 ? -4.863 -16.435 -4.515 1.00 97.88 194 GLU A O 1
ATOM 1599 N N . ILE A 1 195 ? -4.040 -14.832 -3.193 1.00 97.94 195 ILE A N 1
ATOM 1600 C CA . ILE A 1 195 ? -5.312 -14.575 -2.496 1.00 97.94 195 ILE A CA 1
ATOM 1601 C C . ILE A 1 195 ? -6.429 -14.301 -3.514 1.00 97.94 195 ILE A C 1
ATOM 1603 O O . ILE A 1 195 ? -7.489 -14.922 -3.448 1.00 97.94 195 ILE A O 1
ATOM 1607 N N . GLY A 1 196 ? -6.185 -13.424 -4.492 1.00 97.50 196 GLY A N 1
ATOM 1608 C CA . GLY A 1 196 ? -7.175 -13.029 -5.495 1.00 97.50 196 GLY A CA 1
ATOM 1609 C C . GLY A 1 196 ? -7.711 -14.184 -6.345 1.00 97.50 196 GLY A C 1
ATOM 1610 O O . GLY A 1 196 ? -8.888 -14.178 -6.712 1.00 97.50 196 GLY A O 1
ATOM 1611 N N . ARG A 1 197 ? -6.905 -15.229 -6.590 1.00 97.38 197 ARG A N 1
ATOM 1612 C CA . ARG A 1 197 ? -7.334 -16.444 -7.313 1.00 97.38 197 ARG A CA 1
ATOM 1613 C C . ARG A 1 197 ? -8.424 -17.229 -6.588 1.00 97.38 197 ARG A C 1
ATOM 1615 O O . ARG A 1 197 ? -9.165 -17.966 -7.231 1.00 97.38 197 ARG A O 1
ATOM 1622 N N . HIS A 1 198 ? -8.575 -17.057 -5.279 1.00 97.19 198 HIS A N 1
ATOM 1623 C CA . HIS A 1 198 ? -9.596 -17.770 -4.507 1.00 97.19 198 HIS A CA 1
ATOM 1624 C C . HIS A 1 198 ? -10.927 -17.012 -4.421 1.00 97.19 198 HIS A C 1
ATOM 1626 O O . HIS A 1 198 ? -11.911 -17.562 -3.934 1.00 97.19 198 HIS A O 1
ATOM 1632 N N . TYR A 1 199 ? -10.996 -15.783 -4.942 1.00 96.56 199 TYR A N 1
ATOM 1633 C CA . TYR A 1 199 ? -12.209 -14.965 -4.927 1.00 96.56 199 TYR A CA 1
ATOM 1634 C C . TYR A 1 199 ? -12.653 -14.612 -6.338 1.00 96.56 199 TYR A C 1
ATOM 1636 O O . TYR A 1 199 ? -11.864 -14.144 -7.156 1.00 96.56 199 TYR A O 1
ATOM 1644 N N . GLN A 1 200 ? -13.938 -14.820 -6.621 1.00 93.44 200 GLN A N 1
ATOM 1645 C CA . GLN A 1 200 ? -14.544 -14.461 -7.898 1.00 93.44 200 GLN A CA 1
ATOM 1646 C C . GLN A 1 200 ? -15.451 -13.243 -7.748 1.00 93.44 200 GLN A C 1
ATOM 1648 O O . GLN A 1 200 ? -16.273 -13.177 -6.833 1.00 93.44 200 GLN A O 1
ATOM 1653 N N . ILE A 1 201 ? -15.326 -12.308 -8.686 1.00 93.50 201 ILE A N 1
ATOM 1654 C CA . ILE A 1 201 ? -16.170 -11.120 -8.803 1.00 93.50 201 ILE A CA 1
ATOM 1655 C C . ILE A 1 201 ? -16.730 -10.989 -10.220 1.00 93.50 201 ILE A C 1
ATOM 1657 O O . ILE A 1 201 ? -16.234 -11.603 -11.168 1.00 93.50 201 ILE A O 1
ATOM 1661 N N . SER A 1 202 ? -17.783 -10.185 -10.365 1.00 91.44 202 SER A N 1
ATOM 1662 C CA . SER A 1 202 ? -18.387 -9.918 -11.673 1.00 91.44 202 SER A CA 1
ATOM 1663 C C . SER A 1 202 ? -17.447 -9.079 -12.539 1.00 91.44 202 SER A C 1
ATOM 1665 O O . SER A 1 202 ? -16.909 -8.065 -12.095 1.00 91.44 202 SER A O 1
ATOM 1667 N N . SER A 1 203 ? -17.258 -9.491 -13.789 1.00 88.75 203 SER A N 1
ATOM 1668 C CA . SER A 1 203 ? -16.470 -8.740 -14.765 1.00 88.75 203 SER A CA 1
ATOM 1669 C C . SER A 1 203 ? -17.302 -7.625 -15.403 1.00 88.75 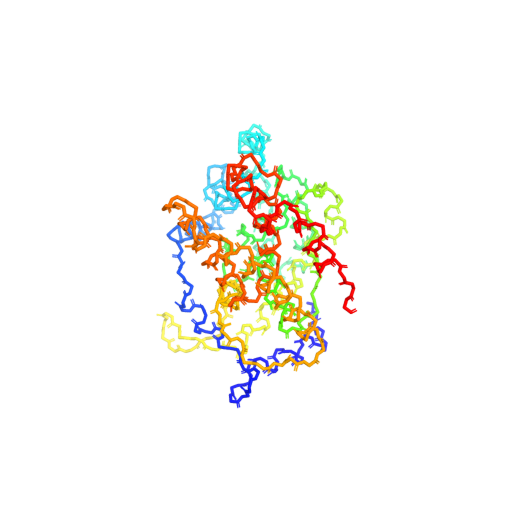203 SER A C 1
ATOM 1671 O O . SER A 1 203 ? -18.477 -7.816 -15.715 1.00 88.75 203 SER A O 1
ATOM 1673 N N . LYS A 1 204 ? -16.668 -6.479 -15.692 1.00 81.50 204 LYS A N 1
ATOM 1674 C CA . LYS A 1 204 ? -17.282 -5.379 -16.464 1.00 81.50 204 LYS A CA 1
ATOM 1675 C C . LYS A 1 204 ? -17.653 -5.792 -17.895 1.00 81.50 204 LYS A C 1
ATOM 1677 O O . LYS A 1 204 ? -18.529 -5.181 -18.491 1.00 81.50 204 LYS A O 1
ATOM 1682 N N . LEU A 1 205 ? -16.998 -6.823 -18.433 1.00 83.50 205 LEU A N 1
ATOM 1683 C CA . LEU A 1 205 ? -17.256 -7.378 -19.768 1.00 83.50 205 LEU A CA 1
ATOM 1684 C C . LEU A 1 205 ? -18.295 -8.518 -19.753 1.00 83.50 205 LEU A C 1
ATOM 1686 O O . LEU A 1 205 ? -18.531 -9.143 -20.783 1.00 83.50 205 LEU A O 1
ATOM 1690 N N . GLY A 1 206 ? -18.907 -8.795 -18.597 1.00 87.25 206 GLY A N 1
ATOM 1691 C CA . GLY A 1 206 ? -19.792 -9.939 -18.383 1.00 87.25 206 GLY A CA 1
ATOM 1692 C C . GLY A 1 206 ? -19.057 -11.180 -17.861 1.00 87.25 206 GLY A C 1
ATOM 1693 O O . GLY A 1 206 ? -17.857 -11.357 -18.075 1.00 87.25 206 GLY A O 1
ATOM 1694 N N . GLY A 1 207 ? -19.785 -12.037 -17.141 1.00 92.69 207 GLY A N 1
ATOM 1695 C CA . GLY A 1 207 ? -19.243 -13.243 -16.504 1.00 92.69 207 GLY A CA 1
ATOM 1696 C C . GLY A 1 207 ? -18.503 -12.977 -15.188 1.00 92.69 207 GLY A C 1
ATOM 1697 O O . GLY A 1 207 ? -18.633 -11.914 -14.578 1.00 92.69 207 GLY A O 1
ATOM 1698 N N . THR A 1 208 ? -17.727 -13.965 -14.740 1.00 94.19 208 THR A N 1
ATOM 1699 C CA . THR A 1 208 ? -16.950 -13.921 -13.492 1.00 94.19 208 THR A CA 1
ATOM 1700 C C . THR A 1 208 ? -15.455 -13.966 -13.769 1.00 94.19 208 THR A C 1
ATOM 1702 O O . THR A 1 208 ? -15.010 -14.674 -14.670 1.00 94.19 208 THR A O 1
ATOM 1705 N N . ARG A 1 209 ? -14.667 -13.265 -12.955 1.00 95.31 209 ARG A N 1
ATOM 1706 C CA . ARG A 1 209 ? -13.202 -13.341 -12.966 1.00 95.31 209 ARG A CA 1
ATOM 1707 C C . ARG A 1 209 ? -12.642 -13.357 -11.551 1.00 95.31 209 ARG A C 1
ATOM 1709 O O . ARG A 1 209 ? -13.340 -12.996 -10.607 1.00 95.31 209 ARG A O 1
ATOM 1716 N N . HIS A 1 210 ? -11.375 -13.729 -11.429 1.00 97.19 210 HIS A N 1
ATOM 1717 C CA . HIS A 1 210 ? -10.638 -13.592 -10.179 1.00 97.19 210 HIS A CA 1
ATOM 1718 C C . HIS A 1 210 ? -10.362 -12.124 -9.841 1.00 97.19 210 HIS A C 1
ATOM 1720 O O . HIS A 1 210 ? -10.320 -11.272 -10.738 1.00 97.19 210 HIS A O 1
ATOM 1726 N N . MET A 1 211 ? -10.186 -11.838 -8.552 1.00 97.25 211 MET A N 1
ATOM 1727 C CA . MET A 1 211 ? -9.767 -10.513 -8.097 1.00 97.25 211 MET A CA 1
ATOM 1728 C C . MET A 1 211 ? -8.313 -10.247 -8.495 1.00 97.25 211 MET A C 1
ATOM 1730 O O . MET A 1 211 ? -7.462 -11.135 -8.416 1.00 97.25 211 MET A O 1
ATOM 1734 N N . PHE A 1 212 ? -8.027 -9.016 -8.904 1.00 96.81 212 PHE A N 1
ATOM 1735 C CA . PHE A 1 212 ? -6.669 -8.553 -9.167 1.00 96.81 212 PHE A CA 1
ATOM 1736 C C . PHE A 1 212 ? -5.948 -8.158 -7.870 1.00 96.81 212 PHE A C 1
ATOM 1738 O O . PHE A 1 212 ? -6.612 -7.831 -6.883 1.00 96.81 212 PHE A O 1
ATOM 1745 N N . PRO A 1 213 ? -4.601 -8.110 -7.856 1.00 96.75 213 PRO A N 1
ATOM 1746 C CA . PRO A 1 213 ? -3.836 -7.732 -6.667 1.00 96.75 213 PRO A CA 1
ATOM 1747 C C . PRO A 1 213 ? -4.256 -6.384 -6.071 1.00 96.75 213 PRO A C 1
ATOM 1749 O O . PRO A 1 213 ? -4.400 -6.275 -4.857 1.00 96.75 213 PRO A O 1
ATOM 1752 N N . SER A 1 214 ? -4.521 -5.373 -6.907 1.00 95.31 214 SER A N 1
ATOM 1753 C CA . SER A 1 214 ? -5.010 -4.064 -6.446 1.00 95.31 214 SER A CA 1
ATOM 1754 C C . SER A 1 214 ? -6.386 -4.131 -5.774 1.00 95.31 214 SER A C 1
ATOM 1756 O O . SER A 1 214 ? -6.649 -3.394 -4.827 1.00 95.31 214 SER A O 1
ATOM 1758 N N . GLU A 1 215 ? -7.268 -5.020 -6.225 1.00 95.81 215 GLU A N 1
ATOM 1759 C CA . GLU A 1 215 ? -8.609 -5.197 -5.660 1.00 95.81 215 GLU A CA 1
ATOM 1760 C C . GLU A 1 215 ? -8.550 -5.937 -4.326 1.00 95.81 215 GLU A C 1
ATOM 1762 O O . GLU A 1 215 ? -9.274 -5.586 -3.396 1.00 95.81 215 GLU A O 1
ATOM 1767 N N . VAL A 1 216 ? -7.654 -6.923 -4.209 1.00 97.00 216 VAL A N 1
ATOM 1768 C CA . VAL A 1 216 ? -7.356 -7.592 -2.936 1.00 97.00 216 VAL A CA 1
ATOM 1769 C C . VAL A 1 216 ? -6.773 -6.591 -1.938 1.00 97.00 216 VAL A C 1
ATOM 1771 O O . VAL A 1 216 ? -7.254 -6.514 -0.813 1.00 97.00 216 VAL A O 1
ATOM 1774 N N . ASP A 1 217 ? -5.799 -5.780 -2.355 1.00 94.56 217 ASP A N 1
ATOM 1775 C CA . ASP A 1 217 ? -5.234 -4.667 -1.576 1.00 94.56 217 ASP A CA 1
ATOM 1776 C C . ASP A 1 217 ? -6.339 -3.724 -1.057 1.00 94.56 217 ASP A C 1
ATOM 1778 O O . ASP A 1 217 ? -6.463 -3.493 0.146 1.00 94.56 217 ASP A O 1
ATOM 1782 N N . MET A 1 218 ? -7.235 -3.268 -1.936 1.00 93.06 218 MET A N 1
ATOM 1783 C CA . MET A 1 218 ? -8.368 -2.414 -1.554 1.00 93.06 218 MET A CA 1
ATOM 1784 C C . MET A 1 218 ? -9.354 -3.099 -0.595 1.00 93.06 218 MET A C 1
ATOM 1786 O O . MET A 1 218 ? -9.840 -2.463 0.345 1.00 93.06 218 MET A O 1
ATOM 1790 N N . ALA A 1 219 ? -9.635 -4.387 -0.798 1.00 95.25 219 ALA A N 1
ATOM 1791 C CA . ALA A 1 219 ? -10.488 -5.166 0.093 1.00 95.25 219 ALA A CA 1
ATOM 1792 C C . ALA A 1 219 ? -9.867 -5.312 1.487 1.00 95.25 219 ALA A C 1
ATOM 1794 O O . ALA A 1 219 ? -10.552 -5.093 2.483 1.00 95.25 219 ALA A O 1
ATOM 1795 N N . LEU A 1 220 ? -8.570 -5.623 1.568 1.00 95.06 220 LEU A N 1
ATOM 1796 C CA . LEU A 1 220 ? -7.832 -5.750 2.826 1.00 95.06 220 LEU A CA 1
ATOM 1797 C C . LEU A 1 220 ? -7.754 -4.417 3.572 1.00 95.06 220 LEU A C 1
ATOM 1799 O O . LEU A 1 220 ? -7.972 -4.375 4.781 1.00 95.06 220 LEU A O 1
ATOM 1803 N N . TYR A 1 221 ? -7.526 -3.317 2.854 1.00 92.62 221 TYR A N 1
ATOM 1804 C CA . TYR A 1 221 ? -7.579 -1.975 3.426 1.00 92.62 221 TYR A CA 1
ATOM 1805 C C . TYR A 1 221 ? -8.950 -1.677 4.046 1.00 92.62 221 TYR A C 1
ATOM 1807 O O . TYR A 1 221 ? -9.051 -1.134 5.151 1.00 92.62 221 TYR A O 1
ATOM 1815 N N . GLN A 1 222 ? -10.027 -1.999 3.324 1.00 92.25 222 GLN A N 1
ATOM 1816 C CA . GLN A 1 222 ? -11.384 -1.776 3.808 1.00 92.25 222 GLN A CA 1
ATOM 1817 C C . GLN A 1 222 ? -11.724 -2.708 4.974 1.00 92.25 222 GLN A C 1
ATOM 1819 O O . GLN A 1 222 ? -12.364 -2.262 5.927 1.00 92.25 222 GLN A O 1
ATOM 1824 N N . TYR A 1 223 ? -11.255 -3.956 4.933 1.00 92.56 223 TYR A N 1
ATOM 1825 C CA . TYR A 1 223 ? -11.353 -4.900 6.037 1.00 92.56 223 TYR A CA 1
ATOM 1826 C C . TYR A 1 223 ? -10.679 -4.348 7.293 1.00 92.56 223 TYR A C 1
ATOM 1828 O O . TYR A 1 223 ? -11.357 -4.244 8.302 1.00 92.56 223 TYR A O 1
ATOM 1836 N N . ASP A 1 224 ? -9.425 -3.889 7.244 1.00 90.44 224 ASP A N 1
ATOM 1837 C CA . ASP A 1 224 ? -8.732 -3.287 8.401 1.00 90.44 224 ASP A CA 1
ATOM 1838 C C . ASP A 1 224 ? -9.518 -2.095 8.979 1.00 90.44 224 ASP A C 1
ATOM 1840 O O . ASP A 1 224 ? -9.812 -2.018 10.176 1.00 90.44 224 ASP A O 1
ATOM 1844 N N . LYS A 1 225 ? -9.985 -1.204 8.095 1.00 86.81 225 LYS A N 1
ATOM 1845 C CA . LYS A 1 225 ? -10.803 -0.036 8.458 1.00 86.81 225 LYS A CA 1
ATOM 1846 C C . LYS A 1 225 ? -12.136 -0.413 9.118 1.00 86.81 225 LYS A C 1
ATOM 1848 O O . LYS A 1 225 ? -12.675 0.384 9.897 1.00 86.81 225 LYS A O 1
ATOM 1853 N N . MET A 1 226 ? -12.702 -1.567 8.766 1.00 83.81 226 MET A N 1
ATOM 1854 C CA . MET A 1 226 ? -13.964 -2.081 9.302 1.00 83.81 226 MET A CA 1
ATOM 1855 C C . MET A 1 226 ? -13.771 -3.023 10.490 1.00 83.81 226 MET A C 1
ATOM 1857 O O . MET A 1 226 ? -14.634 -3.045 11.354 1.00 83.81 226 MET A O 1
ATOM 1861 N N . ALA A 1 227 ? -12.661 -3.747 10.593 1.00 71.06 227 ALA A N 1
ATOM 1862 C CA . ALA A 1 227 ? -12.330 -4.624 11.711 1.00 71.06 227 ALA A CA 1
ATOM 1863 C C . ALA A 1 227 ? -12.169 -3.816 13.007 1.00 71.06 227 ALA A C 1
ATOM 1865 O O . ALA A 1 227 ? -12.612 -4.251 14.062 1.00 71.06 227 ALA A O 1
ATOM 1866 N N . GLY A 1 228 ? -11.690 -2.569 12.914 1.00 53.81 228 GLY A N 1
ATOM 1867 C CA . GLY A 1 228 ? -11.756 -1.599 14.016 1.00 53.81 228 GLY A CA 1
ATOM 1868 C C . GLY A 1 228 ? -13.167 -1.075 14.353 1.00 53.81 228 GLY A C 1
ATOM 1869 O O . GLY A 1 228 ? -13.297 -0.195 15.201 1.00 53.81 228 GLY A O 1
ATOM 1870 N N . LYS A 1 229 ? -14.220 -1.543 13.665 1.00 45.81 229 LYS A N 1
ATOM 1871 C CA . LYS A 1 229 ? -15.625 -1.100 13.797 1.00 45.81 229 LYS A CA 1
ATOM 1872 C C . LYS A 1 229 ? -16.646 -2.242 13.893 1.00 45.81 229 LYS A C 1
ATOM 1874 O O . LYS A 1 229 ? -17.804 -1.977 14.210 1.00 45.81 229 LYS A O 1
ATOM 1879 N N . LEU A 1 230 ? -16.263 -3.478 13.582 1.00 36.78 230 LEU A N 1
ATOM 1880 C CA . LEU A 1 230 ? -17.114 -4.657 13.688 1.00 36.78 230 LEU A CA 1
ATOM 1881 C C . LEU A 1 230 ? -16.984 -5.234 15.106 1.00 36.78 230 LEU A C 1
ATOM 1883 O O . LEU A 1 230 ? -15.861 -5.390 15.588 1.00 36.78 230 LEU A O 1
ATOM 1887 N N . PRO A 1 231 ? -18.091 -5.583 15.785 1.00 37.44 231 PRO A N 1
ATOM 1888 C CA . PRO A 1 231 ? -18.018 -6.415 16.975 1.00 37.44 231 PRO A CA 1
ATOM 1889 C C . PRO A 1 231 ? -17.552 -7.803 16.524 1.00 37.44 231 PRO A C 1
ATOM 1891 O O . PRO A 1 231 ? -18.311 -8.568 15.934 1.00 37.44 231 PRO A O 1
ATOM 1894 N N . VAL A 1 232 ? -16.264 -8.078 16.716 1.00 35.53 232 VAL A N 1
ATOM 1895 C CA . VAL A 1 232 ? -15.620 -9.323 16.295 1.00 35.53 232 VAL A CA 1
ATOM 1896 C C . VAL A 1 232 ? -16.257 -10.494 17.042 1.00 35.53 232 VAL A C 1
ATOM 1898 O O . VAL A 1 232 ? -16.163 -10.585 18.268 1.00 35.53 232 VAL A O 1
ATOM 1901 N N . SER A 1 233 ? -16.888 -11.405 16.299 1.00 32.69 233 SER A N 1
ATOM 1902 C CA . SER A 1 233 ? -17.241 -12.721 16.816 1.00 32.69 233 SER A CA 1
ATOM 1903 C C . SER A 1 233 ? -15.981 -13.584 16.917 1.00 32.69 233 SER A C 1
ATOM 1905 O O . SER A 1 233 ? -15.407 -13.992 15.914 1.00 32.69 233 SER A O 1
ATOM 1907 N N . THR A 1 234 ? -15.588 -13.835 18.161 1.00 38.00 234 THR A N 1
ATOM 1908 C CA . THR A 1 234 ? -15.083 -15.115 18.678 1.00 38.00 234 THR A CA 1
ATOM 1909 C C . THR A 1 234 ? -13.882 -15.776 17.981 1.00 38.00 234 THR A C 1
ATOM 1911 O O . THR A 1 234 ? -14.021 -16.727 17.226 1.00 38.00 234 THR A O 1
ATOM 1914 N N . SER A 1 235 ? -12.683 -15.404 18.432 1.00 34.44 235 SER A N 1
ATOM 1915 C CA . SER A 1 235 ? -11.667 -16.377 18.874 1.00 34.44 235 SER A CA 1
ATOM 1916 C C . SER A 1 235 ? -10.773 -15.707 19.924 1.00 34.44 235 SER A C 1
ATOM 1918 O O . SER A 1 235 ? -9.643 -15.296 19.672 1.00 34.44 235 SER A O 1
ATOM 1920 N N . ILE A 1 236 ? -11.367 -15.506 21.097 1.00 47.44 236 ILE A N 1
ATOM 1921 C CA . ILE A 1 236 ? -10.718 -15.058 22.327 1.00 47.44 236 ILE A CA 1
ATOM 1922 C C . ILE A 1 236 ? -10.374 -16.319 23.094 1.00 47.44 236 ILE A C 1
ATOM 1924 O O . ILE A 1 236 ? -11.299 -17.085 23.356 1.00 47.44 236 ILE A O 1
ATOM 1928 N N . THR A 1 237 ? -9.138 -16.473 23.561 1.00 47.66 237 THR A N 1
ATOM 1929 C CA . THR A 1 237 ? -8.983 -17.198 24.831 1.00 47.66 237 THR A CA 1
ATOM 1930 C C . THR A 1 237 ? -7.811 -16.781 25.704 1.00 47.66 237 THR A C 1
ATOM 1932 O O . THR A 1 237 ? -7.923 -17.006 26.901 1.00 47.66 237 THR A O 1
ATOM 1935 N N . GLU A 1 238 ? -6.767 -16.088 25.227 1.00 45.78 238 GLU A N 1
ATOM 1936 C CA . GLU A 1 238 ? -5.664 -15.721 26.147 1.00 45.78 238 GLU A CA 1
ATOM 1937 C C . GLU A 1 238 ? -5.293 -14.224 26.145 1.00 45.78 238 GLU A C 1
ATOM 1939 O O . GLU A 1 238 ? -5.345 -13.597 27.203 1.00 45.78 238 GLU A O 1
ATOM 1944 N N . GLU A 1 239 ? -5.067 -13.568 25.001 1.00 48.91 239 GLU A N 1
ATOM 1945 C CA . GLU A 1 239 ? -4.686 -12.135 25.006 1.00 48.91 239 GLU A CA 1
ATOM 1946 C C . GLU A 1 239 ? -5.851 -11.155 25.238 1.00 48.91 239 GLU A C 1
ATOM 1948 O O . GLU A 1 239 ? -5.676 -10.086 25.835 1.00 48.91 239 GLU A O 1
ATOM 1953 N N . THR A 1 240 ? -7.069 -11.494 24.805 1.00 50.41 240 THR A N 1
ATOM 1954 C CA . THR A 1 240 ? -8.233 -10.597 24.949 1.00 50.41 240 THR A CA 1
ATOM 1955 C C . THR A 1 240 ? -8.700 -10.493 26.401 1.00 50.41 240 THR A C 1
ATOM 1957 O O . THR A 1 240 ? -9.181 -9.440 26.809 1.00 50.41 240 THR A O 1
ATOM 1960 N N . SER A 1 241 ? -8.473 -11.539 27.203 1.00 55.31 241 SER A N 1
ATOM 1961 C CA . SER A 1 241 ? -8.714 -11.550 28.652 1.00 55.31 241 SER A CA 1
ATOM 1962 C C . SER A 1 241 ? -7.934 -10.429 29.358 1.00 55.31 241 SER A C 1
ATOM 1964 O O . SER A 1 241 ? -8.519 -9.636 30.101 1.00 55.31 241 SER A O 1
ATOM 1966 N N . SER A 1 242 ? -6.641 -10.277 29.040 1.00 73.81 242 SER A N 1
ATOM 1967 C CA . SER A 1 242 ? -5.794 -9.218 29.606 1.00 73.81 242 SER A CA 1
ATOM 1968 C C . SER A 1 242 ? -6.239 -7.823 29.150 1.00 73.81 242 SER A C 1
ATOM 1970 O O . SER A 1 242 ? -6.424 -6.920 29.970 1.00 73.81 242 SER A O 1
ATOM 1972 N N . LYS A 1 243 ? -6.493 -7.632 27.846 1.00 82.00 243 LYS A N 1
ATOM 1973 C CA . LYS A 1 243 ? -6.872 -6.314 27.306 1.00 82.00 243 LYS A CA 1
ATOM 1974 C C . LYS A 1 243 ? -8.232 -5.837 27.825 1.00 82.00 243 LYS A C 1
ATOM 1976 O O . LYS A 1 243 ? -8.354 -4.681 28.233 1.00 82.00 243 LYS A O 1
ATOM 1981 N N . THR A 1 244 ? -9.238 -6.710 27.860 1.00 84.31 244 THR A N 1
ATOM 1982 C CA . THR A 1 244 ? -10.573 -6.372 28.373 1.00 84.31 244 THR A CA 1
ATOM 1983 C C . THR A 1 244 ? -10.535 -6.074 29.873 1.00 84.31 244 THR A C 1
ATOM 1985 O O . THR A 1 244 ? -11.154 -5.103 30.307 1.00 84.31 244 THR A O 1
ATOM 1988 N N . ASN A 1 245 ? -9.738 -6.814 30.652 1.00 87.12 245 ASN A N 1
ATOM 1989 C CA . ASN A 1 245 ? -9.520 -6.535 32.074 1.00 87.12 245 ASN A CA 1
ATOM 1990 C C . ASN A 1 245 ? -8.885 -5.146 32.291 1.00 87.12 245 ASN A C 1
ATOM 1992 O O . ASN A 1 245 ? -9.384 -4.341 33.083 1.00 87.12 245 ASN A O 1
ATOM 1996 N N . LYS A 1 246 ? -7.846 -4.800 31.519 1.00 91.25 246 LYS A N 1
ATOM 1997 C CA . LYS A 1 246 ? -7.232 -3.461 31.562 1.00 91.25 246 LYS A CA 1
ATOM 1998 C C . LYS A 1 246 ? -8.229 -2.357 31.221 1.00 91.25 246 LYS A C 1
ATOM 2000 O O . LYS A 1 246 ? -8.290 -1.348 31.925 1.00 91.25 246 LYS A O 1
ATOM 2005 N N . ILE A 1 247 ? -9.035 -2.548 30.175 1.00 91.44 247 ILE A N 1
ATOM 2006 C CA . ILE A 1 247 ? -10.070 -1.580 29.791 1.00 91.44 247 ILE A CA 1
ATOM 2007 C C . ILE A 1 247 ? -11.083 -1.395 30.921 1.00 91.44 247 ILE A C 1
ATOM 2009 O O . ILE A 1 247 ? -11.393 -0.257 31.274 1.00 91.44 247 ILE A O 1
ATOM 2013 N N . GLN A 1 248 ? -11.548 -2.486 31.531 1.00 92.06 248 GLN A N 1
ATOM 2014 C CA . GLN A 1 248 ? -12.483 -2.437 32.651 1.00 92.06 248 GLN A CA 1
ATOM 2015 C C . GLN A 1 248 ? -11.906 -1.657 33.842 1.00 92.06 248 GLN A C 1
ATOM 2017 O O . GLN A 1 248 ? -12.550 -0.734 34.336 1.00 92.06 248 GLN A O 1
ATOM 2022 N N . ARG A 1 249 ? -10.664 -1.940 34.254 1.00 93.38 249 ARG A N 1
ATOM 2023 C CA . ARG A 1 249 ? -10.000 -1.247 35.378 1.00 93.38 249 ARG A CA 1
ATOM 2024 C C . ARG A 1 249 ? -9.812 0.253 35.131 1.00 93.38 249 ARG A C 1
ATOM 2026 O O . ARG A 1 249 ? -9.936 1.066 36.055 1.00 93.38 249 ARG A O 1
ATOM 2033 N N . ILE A 1 250 ? -9.537 0.646 33.886 1.00 93.69 250 ILE A N 1
ATOM 2034 C CA . ILE A 1 250 ? -9.478 2.063 33.504 1.00 93.69 250 ILE A CA 1
ATOM 2035 C C . ILE A 1 250 ? -10.881 2.682 33.550 1.00 93.69 250 ILE A C 1
ATOM 2037 O O . ILE A 1 250 ? -11.045 3.770 34.102 1.00 93.69 250 ILE A O 1
ATOM 2041 N N . MET A 1 251 ? -11.903 1.990 33.040 1.00 95.81 251 MET A N 1
ATOM 2042 C CA . MET A 1 251 ? -13.289 2.467 33.076 1.00 95.81 251 MET A CA 1
ATOM 2043 C C . MET A 1 251 ? -13.812 2.653 34.503 1.00 95.81 251 MET A C 1
ATOM 2045 O O . MET A 1 251 ? -14.407 3.688 34.785 1.00 95.81 251 MET A O 1
ATOM 2049 N N . GLU A 1 252 ? -13.511 1.745 35.430 1.00 93.94 252 GLU A N 1
ATOM 2050 C CA . GLU A 1 252 ? -13.857 1.895 36.852 1.00 93.94 252 GLU A CA 1
ATOM 2051 C C . GLU A 1 252 ? -13.243 3.160 37.466 1.00 93.94 252 GLU A C 1
ATOM 2053 O O . GLU A 1 252 ? -13.853 3.842 38.291 1.00 93.94 252 GLU A O 1
ATOM 2058 N N . THR A 1 253 ? -12.022 3.501 37.054 1.00 94.00 253 THR A N 1
ATOM 2059 C CA . THR A 1 253 ? -11.352 4.731 37.489 1.00 94.00 253 THR A CA 1
ATOM 2060 C C . THR A 1 253 ? -12.035 5.968 36.904 1.00 94.00 253 THR A C 1
ATOM 2062 O O . THR A 1 253 ? -12.318 6.922 37.628 1.00 94.00 253 THR A O 1
ATOM 2065 N N . VAL A 1 254 ? -12.375 5.934 35.613 1.00 94.75 254 VAL A N 1
ATOM 2066 C CA . VAL A 1 254 ? -13.111 7.016 34.942 1.00 94.75 254 VAL A CA 1
ATOM 2067 C C . VAL A 1 254 ? -14.473 7.242 35.584 1.00 94.75 254 VAL A C 1
ATOM 2069 O O . VAL A 1 254 ? -14.854 8.385 35.818 1.00 94.75 254 VAL A O 1
ATOM 2072 N N . GLU A 1 255 ? -15.211 6.181 35.895 1.00 92.88 255 GLU A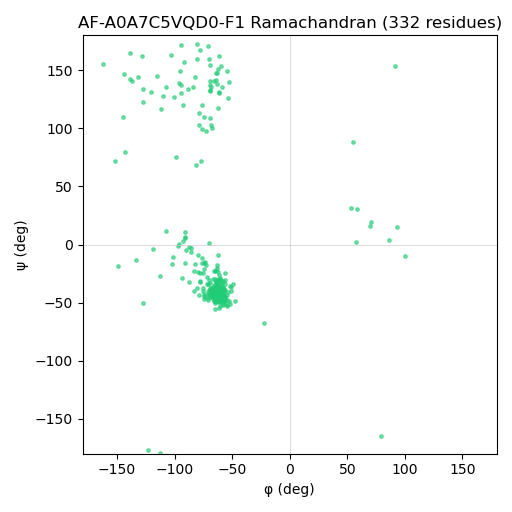 N 1
ATOM 2073 C CA . GLU A 1 255 ? -16.536 6.288 36.501 1.00 92.88 255 GLU A CA 1
ATOM 2074 C C . GLU A 1 255 ? -16.481 6.934 37.885 1.00 92.88 255 GLU A C 1
ATOM 2076 O O . GLU A 1 255 ? -17.317 7.787 38.180 1.00 92.88 255 GLU A O 1
ATOM 2081 N N . LYS A 1 256 ? -15.451 6.639 38.690 1.00 92.69 256 LYS A N 1
ATOM 2082 C CA . LYS A 1 256 ? -15.224 7.313 39.981 1.00 92.69 256 LYS A CA 1
ATOM 2083 C C . LYS A 1 256 ? -14.967 8.813 39.822 1.00 92.69 256 LYS A C 1
ATOM 2085 O O . LYS A 1 256 ? -15.516 9.608 40.583 1.00 92.69 256 LYS A O 1
ATOM 2090 N N . ILE A 1 257 ? -14.176 9.209 38.822 1.00 92.69 257 ILE A N 1
ATOM 2091 C CA . ILE A 1 257 ? -13.941 10.628 38.500 1.00 92.69 257 ILE A CA 1
ATOM 2092 C C . ILE A 1 257 ? -15.258 11.290 38.077 1.00 92.69 257 ILE A C 1
ATOM 2094 O O . ILE A 1 257 ? -15.613 12.367 38.559 1.00 92.69 257 ILE A O 1
ATOM 2098 N N . VAL A 1 258 ? -16.011 10.637 37.188 1.00 93.44 258 VAL A N 1
ATOM 2099 C CA . VAL A 1 258 ? -17.271 11.161 36.646 1.00 93.44 258 VAL A CA 1
ATOM 2100 C C . VAL A 1 258 ? -18.340 11.275 37.729 1.00 93.44 258 VAL A C 1
ATOM 2102 O O . VAL A 1 258 ? -19.078 12.259 37.727 1.00 93.44 258 VAL A O 1
ATOM 2105 N N . GLU A 1 259 ? -18.402 10.349 38.682 1.00 92.19 259 GLU A N 1
ATOM 2106 C CA . GLU A 1 259 ? -19.311 10.446 39.827 1.00 92.19 259 GLU A CA 1
ATOM 2107 C C . GLU A 1 259 ? -19.081 11.745 40.607 1.00 92.19 259 GLU A C 1
ATOM 2109 O O . GLU A 1 259 ? -20.027 12.495 40.858 1.00 92.19 259 GLU A O 1
ATOM 2114 N N . GLY A 1 260 ? -17.814 12.095 40.857 1.00 89.69 260 GLY A N 1
ATOM 2115 C CA . GLY A 1 260 ? -17.447 13.366 41.482 1.00 89.69 260 GLY A CA 1
ATOM 2116 C C . GLY A 1 260 ? -17.976 14.585 40.721 1.00 89.69 260 GLY A C 1
ATOM 2117 O O . GLY A 1 260 ? -18.395 15.567 41.329 1.00 89.69 260 GLY A O 1
ATOM 2118 N N . THR A 1 261 ? -18.055 14.520 39.389 1.00 93.00 261 THR A N 1
ATOM 2119 C CA . THR A 1 261 ? -18.549 15.639 38.569 1.00 93.00 261 THR A CA 1
ATOM 2120 C C . THR A 1 261 ? -20.067 15.847 38.625 1.00 93.00 261 THR A C 1
ATOM 2122 O O . THR A 1 261 ? -20.529 16.952 38.330 1.00 93.00 261 THR A O 1
ATOM 2125 N N . ARG A 1 262 ? -20.865 14.837 39.014 1.00 91.31 262 ARG A N 1
ATOM 2126 C CA . ARG A 1 262 ? -22.345 14.883 38.943 1.00 91.31 262 ARG A CA 1
ATOM 2127 C C . ARG A 1 262 ? -22.971 15.924 39.865 1.00 91.31 262 ARG A C 1
ATOM 2129 O O . ARG A 1 262 ? -24.024 16.487 39.549 1.00 91.31 262 ARG A O 1
ATOM 2136 N N . THR A 1 263 ? -22.310 16.206 40.982 1.00 87.00 263 THR A N 1
ATOM 2137 C CA . THR A 1 263 ? -22.729 17.208 41.974 1.00 87.00 263 THR A CA 1
ATOM 2138 C C . THR A 1 263 ? -22.210 18.613 41.649 1.00 87.00 263 THR A C 1
ATOM 2140 O O . THR A 1 263 ? -22.536 19.573 42.345 1.00 87.00 263 THR A O 1
ATOM 2143 N N . GLY A 1 264 ? -21.424 18.759 40.577 1.00 88.62 264 GLY A N 1
ATOM 2144 C CA . GLY A 1 264 ? -20.791 20.017 40.210 1.00 88.62 264 GLY A CA 1
ATOM 2145 C C . GLY A 1 264 ? -21.682 21.014 39.470 1.00 88.62 264 GLY A C 1
ATOM 2146 O O . GLY A 1 264 ? -22.804 20.706 39.074 1.00 88.62 264 GLY A O 1
ATOM 2147 N N . PRO A 1 265 ? -21.191 22.244 39.251 1.00 91.12 265 PRO A N 1
ATOM 2148 C CA . PRO A 1 265 ? -21.841 23.206 38.363 1.00 91.12 265 PRO A CA 1
ATOM 2149 C C . PRO A 1 265 ? -21.898 22.675 36.920 1.00 91.12 265 PRO A C 1
ATOM 2151 O O . PRO A 1 265 ? -21.139 21.784 36.543 1.00 91.12 265 PRO A O 1
ATOM 2154 N N . ALA A 1 266 ? -22.765 23.251 36.080 1.00 92.62 266 ALA A N 1
ATOM 2155 C CA . ALA A 1 266 ? -23.047 22.742 34.730 1.00 92.62 266 ALA A CA 1
ATOM 2156 C C . ALA A 1 266 ? -21.792 22.481 33.868 1.00 92.62 266 ALA A C 1
ATOM 2158 O O . ALA A 1 266 ? -21.741 21.502 33.125 1.00 92.62 266 ALA A O 1
ATOM 2159 N N . TRP A 1 267 ? -20.754 23.314 33.993 1.00 90.69 267 TRP A N 1
ATOM 2160 C CA . TRP A 1 267 ? -19.496 23.139 33.259 1.00 90.69 267 TRP A CA 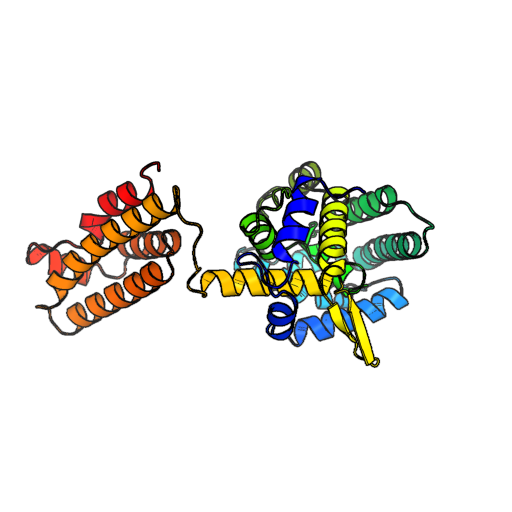1
ATOM 2161 C C . TRP A 1 267 ? -18.668 21.931 33.735 1.00 90.69 267 TRP A C 1
ATOM 2163 O O . TRP A 1 267 ? -17.981 21.323 32.917 1.00 90.69 267 TRP A O 1
ATOM 2173 N N . VAL A 1 268 ? -18.757 21.553 35.016 1.00 92.31 268 VAL A N 1
ATOM 2174 C CA . VAL A 1 268 ? -18.127 20.342 35.574 1.00 92.31 268 VAL A CA 1
ATOM 2175 C C . VAL A 1 268 ? -18.895 19.101 35.126 1.00 92.31 268 VAL A C 1
ATOM 2177 O O . VAL A 1 268 ? -18.281 18.176 34.597 1.00 92.31 268 VAL A O 1
ATOM 2180 N N . LYS A 1 269 ? -20.233 19.116 35.235 1.00 92.81 269 LYS A N 1
ATOM 2181 C CA . LYS A 1 269 ? -21.091 18.006 34.777 1.00 92.81 269 LYS A CA 1
ATOM 2182 C C . LYS A 1 269 ? -20.857 17.691 33.302 1.00 92.81 269 LYS A C 1
ATOM 2184 O O . LYS A 1 269 ? -20.565 16.555 32.945 1.00 92.81 269 LYS A O 1
ATOM 2189 N N . LYS A 1 270 ? -20.879 18.725 32.453 1.00 92.25 270 LYS A N 1
ATOM 2190 C CA . LYS A 1 270 ? -20.649 18.595 31.007 1.00 92.25 270 LYS A CA 1
ATOM 2191 C C . LYS A 1 270 ? -19.273 18.009 30.684 1.00 92.25 270 LYS A C 1
ATOM 2193 O O . LYS A 1 270 ? -19.133 17.253 29.724 1.00 92.25 270 LYS A O 1
ATOM 2198 N N . ALA A 1 271 ? -18.250 18.353 31.467 1.00 90.94 271 ALA A N 1
ATOM 2199 C CA . ALA A 1 271 ? -16.918 17.799 31.275 1.00 90.94 271 ALA A CA 1
ATOM 2200 C C . ALA A 1 271 ? -16.848 16.316 31.667 1.00 90.94 271 ALA A C 1
ATOM 2202 O O . ALA A 1 271 ? -16.293 15.525 30.907 1.00 90.94 271 ALA A O 1
ATOM 2203 N N . GLY A 1 272 ? -17.465 15.933 32.789 1.00 92.94 272 GLY A N 1
ATOM 2204 C CA . GLY A 1 272 ? -17.592 14.531 33.191 1.00 92.94 272 GLY A CA 1
ATOM 2205 C C . GLY A 1 272 ? -18.363 13.692 32.173 1.00 92.94 272 GLY A C 1
ATOM 2206 O O . GLY A 1 272 ? -17.902 12.628 31.772 1.00 92.94 272 GLY A O 1
ATOM 2207 N N . GLU A 1 273 ? -19.484 14.200 31.660 1.00 91.50 273 GLU A N 1
ATOM 2208 C CA . GLU A 1 273 ? -20.247 13.546 30.589 1.00 91.50 273 GLU A CA 1
ATOM 2209 C C . GLU A 1 273 ? -19.424 13.376 29.305 1.00 91.50 273 GLU A C 1
ATOM 2211 O O . GLU A 1 273 ? -19.474 12.325 28.664 1.00 91.50 273 GLU A O 1
ATOM 2216 N N . SER A 1 274 ? -18.648 14.396 28.923 1.00 92.19 274 SER A N 1
ATOM 2217 C CA . SER A 1 274 ? -17.779 14.341 27.743 1.00 92.19 274 SER A CA 1
ATOM 2218 C C . SER A 1 274 ? -16.641 13.330 27.907 1.00 92.19 274 SER A C 1
ATOM 2220 O O . SER A 1 274 ? -16.316 12.623 26.947 1.00 92.19 274 SER A O 1
ATOM 2222 N N . LEU A 1 275 ? -16.042 13.260 29.101 1.00 93.75 275 LEU A N 1
ATOM 2223 C CA . LEU A 1 275 ? -15.034 12.262 29.449 1.00 93.75 275 LEU A CA 1
ATOM 2224 C C . LEU A 1 275 ? -15.639 10.860 29.358 1.00 93.75 275 LEU A C 1
ATOM 2226 O O . LEU A 1 275 ? -15.139 10.032 28.600 1.00 93.75 275 LEU A O 1
ATOM 2230 N N . LEU A 1 276 ? -16.756 10.624 30.056 1.00 93.88 276 LEU A N 1
ATOM 2231 C CA . LEU A 1 276 ? -17.421 9.324 30.086 1.00 93.88 276 LEU A CA 1
ATOM 2232 C C . LEU A 1 276 ? -17.806 8.856 28.684 1.00 93.88 276 LEU A C 1
ATOM 2234 O O . LEU A 1 276 ? -17.568 7.705 28.340 1.00 93.88 276 LEU A O 1
ATOM 2238 N N . ARG A 1 277 ? -18.369 9.745 27.859 1.00 93.19 277 ARG A N 1
ATOM 2239 C CA . ARG A 1 277 ? -18.749 9.425 26.477 1.00 93.19 277 ARG A CA 1
ATOM 2240 C C . ARG A 1 277 ? -17.545 9.000 25.642 1.00 93.19 277 ARG A C 1
ATOM 2242 O O . ARG A 1 277 ? -17.624 8.005 24.933 1.00 93.19 277 ARG A O 1
ATOM 2249 N N . SER A 1 278 ? -16.438 9.735 25.736 1.00 91.19 278 SER A N 1
ATOM 2250 C CA . SER A 1 278 ? -15.223 9.421 24.974 1.00 91.19 278 SER A CA 1
ATOM 2251 C C . SER A 1 278 ? -14.632 8.079 25.413 1.00 91.19 278 SER A C 1
ATOM 2253 O O . SER A 1 278 ? -14.347 7.236 24.571 1.00 91.19 278 SER A O 1
ATOM 2255 N N . MET A 1 279 ? -14.528 7.848 26.726 1.00 92.56 279 MET A N 1
ATOM 2256 C CA . MET A 1 279 ? -13.975 6.608 27.280 1.00 92.56 279 MET A CA 1
ATOM 2257 C C . MET A 1 279 ? -14.873 5.401 26.993 1.00 92.56 279 MET A C 1
ATOM 2259 O O . MET A 1 279 ? -14.366 4.367 26.576 1.00 92.56 279 MET A O 1
ATOM 2263 N N . LYS A 1 280 ? -16.204 5.546 27.095 1.00 88.44 280 LYS A N 1
ATOM 2264 C CA . LYS A 1 280 ? -17.158 4.503 26.681 1.00 88.44 280 LYS A CA 1
ATOM 2265 C C . LYS A 1 280 ? -17.033 4.163 25.201 1.00 88.44 280 LYS A C 1
ATOM 2267 O O . LYS A 1 280 ? -17.091 2.989 24.863 1.00 88.44 280 LYS A O 1
ATOM 2272 N N . ASN A 1 281 ? -16.828 5.157 24.337 1.00 87.19 281 ASN A N 1
ATOM 2273 C CA . ASN A 1 281 ? -16.618 4.906 22.912 1.00 87.19 281 ASN A CA 1
ATOM 2274 C C . ASN A 1 281 ? -15.325 4.115 22.661 1.00 87.19 281 ASN A C 1
ATOM 2276 O O . ASN A 1 281 ? -15.351 3.160 21.895 1.00 87.19 281 ASN A O 1
ATOM 2280 N N . TYR A 1 282 ? -14.210 4.459 23.318 1.00 88.88 282 TYR A N 1
ATOM 2281 C CA . TYR A 1 282 ? -12.969 3.683 23.183 1.00 88.88 282 TYR A CA 1
ATOM 2282 C C . TYR A 1 282 ? -13.099 2.270 23.766 1.00 88.88 282 TYR A C 1
ATOM 2284 O O . TYR A 1 282 ? -12.677 1.307 23.130 1.00 88.88 282 TYR A O 1
ATOM 2292 N N . ALA A 1 283 ? -13.733 2.133 24.933 1.00 84.81 283 ALA A N 1
ATOM 2293 C CA . ALA A 1 283 ? -13.971 0.844 25.576 1.00 84.81 283 ALA A CA 1
ATOM 2294 C C . ALA A 1 283 ? -14.870 -0.068 24.726 1.00 84.81 283 ALA A C 1
ATOM 2296 O O . ALA A 1 283 ? -14.550 -1.240 24.548 1.00 84.81 283 ALA A O 1
ATOM 2297 N N . ALA A 1 284 ? -15.946 0.473 24.143 1.00 79.81 284 ALA A N 1
ATOM 2298 C CA . ALA A 1 284 ? -16.834 -0.261 23.241 1.00 79.81 284 ALA A CA 1
ATOM 2299 C C . ALA A 1 284 ? -16.112 -0.766 21.980 1.00 79.81 284 ALA A C 1
ATOM 2301 O O . ALA A 1 284 ? -16.465 -1.817 21.456 1.00 79.81 284 ALA A O 1
ATOM 2302 N N . ASN A 1 285 ? -15.075 -0.051 21.535 1.00 80.50 285 ASN A N 1
ATOM 2303 C CA . ASN A 1 285 ? -14.241 -0.429 20.392 1.00 80.50 285 ASN A CA 1
ATOM 2304 C C . ASN A 1 285 ? -13.012 -1.274 20.785 1.00 80.50 285 ASN A C 1
ATOM 2306 O O . ASN A 1 285 ? -12.150 -1.520 19.945 1.00 80.50 285 ASN A O 1
ATOM 2310 N N . ASN A 1 286 ? -12.888 -1.693 22.052 1.00 83.94 286 ASN A N 1
ATOM 2311 C CA . ASN A 1 286 ? -11.725 -2.417 22.581 1.00 83.94 286 ASN A CA 1
ATOM 2312 C C . ASN A 1 286 ? -10.372 -1.702 22.310 1.00 83.94 286 ASN A C 1
ATOM 2314 O O . ASN A 1 286 ? -9.329 -2.342 22.124 1.00 83.94 286 ASN A O 1
ATOM 2318 N N . ASP A 1 287 ? -10.384 -0.364 22.271 1.00 86.38 287 ASP A N 1
ATOM 2319 C CA . ASP A 1 287 ? -9.259 0.494 21.877 1.00 86.38 287 ASP A CA 1
ATOM 2320 C C . ASP A 1 287 ? -8.516 1.051 23.105 1.00 86.38 287 ASP A C 1
ATOM 2322 O O . ASP A 1 287 ? -8.662 2.212 23.499 1.00 86.38 287 ASP A O 1
ATOM 2326 N N . LEU A 1 288 ? -7.724 0.179 23.740 1.00 90.31 288 LEU A N 1
ATOM 2327 C CA . LEU A 1 288 ? -6.922 0.507 24.924 1.00 90.31 288 LEU A CA 1
ATOM 2328 C C . LEU A 1 288 ? -5.907 1.637 24.657 1.00 90.31 288 LEU A C 1
ATOM 2330 O O . LEU A 1 288 ? -5.711 2.495 25.517 1.00 90.31 288 LEU A O 1
ATOM 2334 N N . ASP A 1 289 ? -5.300 1.669 23.470 1.00 88.12 289 ASP A N 1
ATOM 2335 C CA . ASP A 1 289 ? -4.241 2.623 23.124 1.00 88.12 289 ASP A CA 1
ATOM 2336 C C . ASP A 1 289 ? -4.793 4.034 22.961 1.00 88.12 289 ASP A C 1
ATOM 2338 O O . ASP A 1 289 ? -4.237 4.988 23.513 1.00 88.12 289 ASP A O 1
ATOM 2342 N N . SER A 1 290 ? -5.905 4.194 22.235 1.00 88.75 290 SER A N 1
ATOM 2343 C CA . SER A 1 290 ? -6.565 5.496 22.133 1.00 88.75 290 SER A CA 1
ATOM 2344 C C . SER A 1 290 ? -7.125 5.931 23.478 1.00 88.75 290 SER A C 1
ATOM 2346 O O . SER A 1 290 ? -7.066 7.119 23.799 1.00 88.75 290 SER A O 1
ATOM 2348 N N . MET A 1 291 ? -7.610 4.988 24.291 1.00 93.06 291 MET A N 1
ATOM 2349 C CA . MET A 1 291 ? -8.079 5.278 25.640 1.00 93.06 291 MET A CA 1
ATOM 2350 C C . MET A 1 291 ? -6.947 5.833 26.519 1.00 93.06 291 MET A C 1
ATOM 2352 O O . MET A 1 291 ? -7.112 6.887 27.139 1.00 93.06 291 MET A O 1
ATOM 2356 N N . PHE A 1 292 ? -5.774 5.193 26.504 1.00 93.00 292 PHE A N 1
ATOM 2357 C CA . PHE A 1 292 ? -4.592 5.662 27.226 1.00 93.00 292 PHE A CA 1
ATOM 2358 C C . PHE A 1 292 ? -4.071 6.999 26.683 1.00 93.00 292 PHE A C 1
ATOM 2360 O O . PHE A 1 292 ? -3.891 7.938 27.456 1.00 93.00 292 PHE A O 1
ATOM 2367 N N . LYS A 1 293 ? -3.906 7.147 25.360 1.00 91.62 293 LYS A N 1
ATOM 2368 C CA . LYS A 1 293 ? -3.459 8.406 24.728 1.00 91.62 293 LYS A CA 1
ATOM 2369 C C . LYS A 1 293 ? -4.399 9.568 25.034 1.00 91.62 293 LYS A C 1
ATOM 2371 O O . LYS A 1 293 ? -3.950 10.684 25.299 1.00 91.62 293 LYS A O 1
ATOM 2376 N N . TYR A 1 294 ? -5.709 9.324 24.998 1.00 92.50 294 TYR A N 1
ATOM 2377 C CA . TYR A 1 294 ? -6.710 10.326 25.345 1.00 92.50 294 TYR A CA 1
ATOM 2378 C C . TYR A 1 294 ? -6.578 10.751 26.810 1.00 92.50 294 TYR A C 1
ATOM 2380 O O . TYR A 1 294 ? -6.561 11.952 27.087 1.00 92.50 294 TYR A O 1
ATOM 2388 N N . TYR A 1 295 ? -6.436 9.783 27.719 1.00 92.75 295 TYR A N 1
ATOM 2389 C CA . TYR A 1 295 ? -6.255 10.032 29.146 1.00 92.75 295 TYR A CA 1
ATOM 2390 C C . TYR A 1 295 ? -4.958 10.805 29.433 1.00 92.75 295 TYR A C 1
ATOM 2392 O O . TYR A 1 295 ? -5.001 11.849 30.083 1.00 92.75 295 TYR A O 1
ATOM 2400 N N . ALA A 1 296 ? -3.825 10.356 28.884 1.00 90.06 296 ALA A N 1
ATOM 2401 C CA . ALA A 1 296 ? -2.514 10.993 29.029 1.00 90.06 296 ALA A CA 1
ATOM 2402 C C . ALA A 1 296 ? -2.536 12.453 28.563 1.00 90.06 296 ALA A C 1
ATOM 2404 O O . ALA A 1 296 ? -2.118 13.355 29.288 1.00 90.06 296 ALA A O 1
ATOM 2405 N N . ARG A 1 297 ? -3.149 12.722 27.403 1.00 91.19 297 ARG A N 1
ATOM 2406 C CA . ARG A 1 297 ? -3.307 14.086 26.881 1.00 91.19 297 ARG A CA 1
ATOM 2407 C C . ARG A 1 297 ? -4.103 14.996 27.821 1.00 91.19 297 ARG A C 1
ATOM 2409 O O . ARG A 1 297 ? -3.848 16.199 27.854 1.00 91.19 297 ARG A O 1
ATOM 2416 N N . LEU A 1 298 ? -5.093 14.461 28.538 1.00 90.19 298 LEU A N 1
ATOM 2417 C CA . LEU A 1 298 ? -5.857 15.231 29.523 1.00 90.19 298 LEU A CA 1
ATOM 2418 C C . LEU A 1 298 ? -5.058 15.460 30.810 1.00 90.19 298 LEU A C 1
ATOM 2420 O O . LEU A 1 298 ? -5.095 16.569 31.334 1.00 90.19 298 LEU A O 1
ATOM 2424 N N . ALA A 1 299 ? -4.310 14.460 31.281 1.00 89.62 299 ALA A N 1
ATOM 2425 C CA . ALA A 1 299 ? -3.470 14.573 32.472 1.00 89.62 299 ALA A CA 1
ATOM 2426 C C . ALA A 1 299 ? -2.331 15.597 32.285 1.00 89.62 299 ALA A C 1
ATOM 2428 O O . ALA A 1 299 ? -2.132 16.493 33.113 1.00 89.62 299 ALA A O 1
ATOM 2429 N N . GLU A 1 300 ? -1.618 15.502 31.161 1.00 85.88 300 GLU A N 1
ATOM 2430 C CA . GLU A 1 300 ? -0.436 16.313 30.835 1.00 85.88 300 GLU A CA 1
ATOM 2431 C C . GLU A 1 300 ? -0.800 17.683 30.236 1.00 85.88 300 GLU A C 1
ATOM 2433 O O . GLU A 1 300 ? -0.026 18.642 30.293 1.00 85.88 300 GLU A O 1
ATOM 2438 N N . GLY A 1 301 ? -1.997 17.805 29.661 1.00 82.88 301 GLY A N 1
ATOM 2439 C CA . GLY A 1 301 ? -2.459 19.021 29.006 1.00 82.88 301 GLY A CA 1
ATOM 2440 C C . GLY A 1 301 ? -2.760 20.178 29.968 1.00 82.88 301 GLY A C 1
ATOM 2441 O O . GLY A 1 301 ? -3.056 20.009 31.147 1.00 82.88 301 GLY A O 1
ATOM 2442 N N . LYS A 1 302 ? -2.774 21.407 29.432 1.00 77.25 302 LYS A N 1
ATOM 2443 C CA . LYS A 1 302 ? -3.195 22.617 30.176 1.00 77.25 302 LYS A CA 1
ATOM 2444 C C . LYS A 1 302 ? -4.720 22.734 30.336 1.00 77.25 302 LYS A C 1
ATOM 2446 O O . LYS A 1 302 ? -5.204 23.533 31.138 1.00 77.25 302 LYS A O 1
ATOM 2451 N N . LYS A 1 303 ? -5.494 21.978 29.551 1.00 73.50 303 LYS A N 1
ATOM 2452 C CA . LYS A 1 303 ? -6.965 21.995 29.574 1.00 73.50 303 LYS A CA 1
ATOM 2453 C C . LYS A 1 303 ? -7.468 21.078 30.689 1.00 73.50 303 LYS A C 1
ATOM 2455 O O . LYS A 1 303 ? -6.988 19.967 30.813 1.00 73.50 303 LYS A O 1
ATOM 2460 N N . GLY A 1 304 ? -8.455 21.531 31.462 1.00 72.81 304 GLY A N 1
ATOM 2461 C CA . GLY A 1 304 ? -9.095 20.713 32.504 1.00 72.81 304 GLY A CA 1
ATOM 2462 C C . GLY A 1 304 ? -8.619 20.966 33.938 1.00 72.81 304 GLY A C 1
ATOM 2463 O O . GLY A 1 304 ? -9.323 20.582 34.865 1.00 72.81 304 GLY A O 1
ATOM 2464 N N . LYS A 1 305 ? -7.543 21.740 34.152 1.00 84.44 305 LYS A N 1
ATOM 2465 C CA . LYS A 1 305 ? -7.001 22.048 35.496 1.00 84.44 305 LYS A CA 1
ATOM 2466 C C . LYS A 1 305 ? -8.007 22.693 36.458 1.00 84.44 305 LYS A C 1
ATOM 2468 O O . LYS A 1 305 ? -7.947 22.482 37.664 1.00 84.44 305 LYS A O 1
ATOM 2473 N N . ARG A 1 306 ? -8.971 23.459 35.933 1.00 87.44 306 ARG A N 1
ATOM 2474 C CA . ARG A 1 306 ? -10.069 24.035 36.731 1.00 87.44 306 ARG A CA 1
ATOM 2475 C C . ARG A 1 306 ? -11.049 22.967 37.238 1.00 87.44 306 ARG A C 1
ATOM 2477 O O . ARG A 1 306 ? -11.606 23.134 38.315 1.00 87.44 306 ARG A O 1
ATOM 2484 N N . ILE A 1 307 ? -11.262 21.898 36.469 1.00 89.19 307 ILE A N 1
ATOM 2485 C CA . ILE A 1 307 ? -12.103 20.755 36.857 1.00 89.19 307 ILE A CA 1
ATOM 2486 C C . ILE A 1 307 ? -11.356 19.905 37.886 1.00 89.19 307 ILE A C 1
ATOM 2488 O O . ILE A 1 307 ? -11.940 19.559 38.906 1.00 89.19 307 ILE A O 1
ATOM 2492 N N . ALA A 1 308 ? -10.065 19.644 37.653 1.00 89.06 308 ALA A N 1
ATOM 2493 C CA . ALA A 1 308 ? -9.205 18.913 38.581 1.00 89.06 308 ALA A CA 1
ATOM 2494 C C . ALA A 1 308 ? -9.207 19.551 39.977 1.00 89.06 308 ALA A C 1
ATOM 2496 O O . ALA A 1 308 ? -9.588 18.902 40.945 1.00 89.06 308 ALA A O 1
ATOM 2497 N N . ARG A 1 309 ? -8.950 20.866 40.055 1.00 91.00 309 ARG A N 1
ATOM 2498 C CA . ARG A 1 309 ? -9.011 21.619 41.318 1.00 91.00 309 ARG A CA 1
ATOM 2499 C C . ARG A 1 309 ? -10.377 21.511 42.002 1.00 91.00 309 ARG A C 1
ATOM 2501 O O . ARG A 1 309 ? -10.450 21.332 43.210 1.00 91.00 309 ARG A O 1
ATOM 2508 N N . TRP A 1 310 ? -11.462 21.598 41.230 1.00 92.81 310 TRP A N 1
ATOM 2509 C CA . TRP A 1 310 ? -12.819 21.500 41.773 1.00 92.81 310 TRP A CA 1
ATOM 2510 C C . TRP A 1 310 ? -13.109 20.119 42.389 1.00 92.81 310 TRP A C 1
ATOM 2512 O O . TRP A 1 310 ? -13.771 20.051 43.429 1.00 92.81 310 TRP A O 1
ATOM 2522 N N . LEU A 1 311 ? -12.622 19.043 41.753 1.00 92.38 311 LEU A N 1
ATOM 2523 C CA . LEU A 1 311 ? -12.734 17.662 42.241 1.00 92.38 311 LEU A CA 1
ATOM 2524 C C . LEU A 1 311 ? -11.878 17.452 43.498 1.00 92.38 311 LEU A C 1
ATOM 2526 O O . LEU A 1 311 ? -12.374 16.927 44.494 1.00 92.38 311 LEU A O 1
ATOM 2530 N N . GLU A 1 312 ? -10.638 17.941 43.486 1.00 92.19 312 GLU A N 1
ATOM 2531 C CA . GLU A 1 312 ? -9.681 17.826 44.594 1.00 92.19 312 GLU A CA 1
ATOM 2532 C C . GLU A 1 312 ? -10.163 18.542 45.863 1.00 92.19 312 GLU A C 1
ATOM 2534 O O . GLU A 1 312 ? -10.141 17.956 46.945 1.00 92.19 312 GLU A O 1
ATOM 2539 N N . GLU A 1 313 ? -10.704 19.761 45.741 1.00 92.25 313 GLU A N 1
ATOM 2540 C CA . GLU A 1 313 ? -11.324 20.506 46.855 1.00 92.25 313 GLU A CA 1
ATOM 2541 C C . GLU A 1 313 ? -12.451 19.720 47.547 1.00 92.25 313 GLU A C 1
ATOM 2543 O O . GLU A 1 313 ? -12.771 19.962 48.711 1.00 92.25 313 GLU A O 1
ATOM 2548 N N . ARG A 1 314 ? -13.066 18.774 46.829 1.00 91.31 314 ARG A N 1
ATOM 2549 C CA . ARG A 1 314 ? -14.180 17.938 47.296 1.00 91.31 314 ARG A CA 1
ATOM 2550 C C . ARG A 1 314 ? -13.771 16.494 47.557 1.00 91.31 314 ARG A C 1
ATOM 2552 O O . ARG A 1 314 ? -14.640 15.661 47.793 1.00 91.31 314 ARG A O 1
ATOM 2559 N N . LYS A 1 315 ? -12.463 16.216 47.567 1.00 91.94 315 LYS A N 1
ATOM 2560 C CA . LYS A 1 315 ? -11.881 14.889 47.814 1.00 91.94 315 LYS A CA 1
ATOM 2561 C C . LYS A 1 315 ? -12.351 13.822 46.817 1.00 91.94 315 LYS A C 1
ATOM 2563 O O . LYS A 1 315 ? -12.427 12.646 47.164 1.00 91.94 315 LYS A O 1
ATOM 2568 N N . PHE A 1 316 ? -12.654 14.227 45.586 1.00 92.38 316 PHE A N 1
ATOM 2569 C CA . PHE A 1 316 ? -12.889 13.308 44.478 1.00 92.38 316 PHE A CA 1
ATOM 2570 C C . PHE A 1 316 ? -11.609 13.116 43.657 1.00 92.38 316 PHE A C 1
ATOM 2572 O O . PHE A 1 316 ? -10.814 14.053 43.550 1.00 92.38 316 PHE A O 1
ATOM 2579 N N . PRO A 1 317 ? -11.413 11.933 43.049 1.00 93.06 317 PRO A N 1
ATOM 2580 C CA . PRO A 1 317 ? -10.285 11.707 42.158 1.00 93.06 317 PRO A CA 1
ATOM 2581 C C . PRO A 1 317 ? -10.376 12.617 40.926 1.00 93.06 317 PRO A C 1
ATOM 2583 O O . PRO A 1 317 ? -11.448 12.797 40.342 1.00 93.06 317 PRO A O 1
ATOM 2586 N N . SER A 1 318 ? -9.237 13.179 40.528 1.00 93.88 318 SER A N 1
ATOM 2587 C CA . SER A 1 318 ? -9.030 13.912 39.276 1.00 93.88 318 SER A CA 1
ATOM 2588 C C . SER A 1 318 ? -8.277 13.048 38.259 1.00 93.88 318 SER A C 1
ATOM 2590 O O . SER A 1 318 ? -7.647 12.048 38.620 1.00 93.88 318 SER A O 1
ATOM 2592 N N . ILE A 1 319 ? -8.316 13.440 36.978 1.00 92.31 319 ILE A N 1
ATOM 2593 C CA . ILE A 1 319 ? -7.570 12.744 35.915 1.00 92.31 319 ILE A CA 1
ATOM 2594 C C . ILE A 1 319 ? -6.081 12.685 36.265 1.00 92.31 319 ILE A C 1
ATOM 2596 O O . ILE A 1 319 ? -5.452 11.637 36.137 1.00 92.31 319 ILE A O 1
ATOM 2600 N N . GLU A 1 320 ? -5.546 13.805 36.742 1.00 92.19 320 GLU A N 1
ATOM 2601 C CA . GLU A 1 320 ? -4.162 13.972 37.157 1.00 92.19 320 GLU A CA 1
ATOM 2602 C C . GLU A 1 320 ? -3.796 13.063 38.330 1.00 92.19 320 GLU A C 1
ATOM 2604 O O . GLU A 1 320 ? -2.774 12.385 38.269 1.00 92.19 320 GLU A O 1
ATOM 2609 N N . SER A 1 321 ? -4.640 13.006 39.366 1.00 92.75 321 SER A N 1
ATOM 2610 C CA . SER A 1 321 ? -4.368 12.189 40.556 1.00 92.75 321 SER A CA 1
ATOM 2611 C C . SER A 1 321 ? -4.322 10.686 40.263 1.00 92.75 321 SER A C 1
ATOM 2613 O O . SER A 1 321 ? -3.564 9.956 40.895 1.00 92.75 321 SER A O 1
ATOM 2615 N N . GLU A 1 322 ? -5.086 10.223 39.272 1.00 95.38 322 GLU A N 1
ATOM 2616 C CA . GLU A 1 322 ? -5.172 8.803 38.916 1.00 95.38 322 GLU A CA 1
ATOM 2617 C C . GLU A 1 322 ? -4.236 8.423 37.752 1.00 95.38 322 GLU A C 1
ATOM 2619 O O . GLU A 1 322 ? -4.202 7.261 37.346 1.00 95.38 322 GLU A O 1
ATOM 2624 N N . TYR A 1 323 ? -3.462 9.362 37.192 1.00 93.19 323 TYR A N 1
ATOM 2625 C CA . TYR A 1 323 ? -2.696 9.116 35.964 1.00 93.19 323 TYR A CA 1
ATOM 2626 C C . TYR A 1 323 ? -1.668 7.987 36.096 1.00 93.19 323 TYR A C 1
ATOM 2628 O O . TYR A 1 323 ? -1.631 7.099 35.245 1.00 93.19 323 TYR A O 1
ATOM 2636 N N . GLU A 1 324 ? -0.889 7.954 37.179 1.00 90.38 324 GLU A N 1
ATOM 2637 C CA . GLU A 1 324 ? 0.117 6.900 37.387 1.00 90.38 324 GLU A CA 1
ATOM 2638 C C . GLU A 1 324 ? -0.513 5.508 37.533 1.00 90.38 324 GLU A C 1
ATOM 2640 O O . GLU A 1 324 ? 0.039 4.513 37.067 1.00 90.38 324 GLU A O 1
ATOM 2645 N N . LYS A 1 325 ? -1.720 5.431 38.098 1.00 91.31 325 LYS A N 1
ATOM 2646 C CA . LYS A 1 325 ? -2.484 4.184 38.183 1.00 91.31 325 LYS A CA 1
ATOM 2647 C C . LYS A 1 325 ? -3.008 3.743 36.816 1.00 91.31 325 LYS A C 1
ATOM 2649 O O . LYS A 1 325 ? -2.966 2.562 36.496 1.00 91.31 325 LYS A O 1
ATOM 2654 N N . ILE A 1 326 ? -3.479 4.668 35.981 1.00 92.25 326 ILE A N 1
ATOM 2655 C CA . ILE A 1 326 ? -3.874 4.347 34.599 1.00 92.25 326 ILE A CA 1
ATOM 2656 C C . ILE A 1 326 ? -2.666 3.878 33.781 1.00 92.25 326 ILE A C 1
ATOM 2658 O O . ILE A 1 326 ? -2.759 2.908 33.028 1.00 92.25 326 ILE A O 1
ATOM 2662 N N . LYS A 1 327 ? -1.518 4.531 33.963 1.00 91.06 327 LYS A N 1
ATOM 2663 C CA . LYS A 1 327 ? -0.253 4.170 33.325 1.00 91.06 327 LYS A CA 1
ATOM 2664 C C . LYS A 1 327 ? 0.224 2.781 33.748 1.00 91.06 327 LYS A C 1
ATOM 2666 O O . LYS A 1 327 ? 0.634 2.008 32.886 1.00 91.06 327 LYS A O 1
ATOM 2671 N N . SER A 1 328 ? 0.123 2.433 35.032 1.00 89.31 328 SER A N 1
ATOM 2672 C CA . SER A 1 328 ? 0.477 1.090 35.500 1.00 89.31 328 SER A CA 1
ATOM 2673 C C . SER A 1 328 ? -0.448 0.017 34.924 1.00 89.31 328 SER A C 1
ATOM 2675 O O . SER A 1 328 ? 0.060 -0.983 34.432 1.00 89.31 328 SER A O 1
ATOM 2677 N N . ILE A 1 329 ? -1.767 0.255 34.870 1.00 89.38 329 ILE A N 1
ATOM 2678 C CA . ILE A 1 329 ? -2.727 -0.662 34.223 1.00 89.38 329 ILE A CA 1
ATOM 2679 C C . ILE A 1 329 ? -2.372 -0.880 32.743 1.00 89.38 329 ILE A C 1
ATOM 2681 O O . ILE A 1 329 ? -2.438 -2.002 32.242 1.00 89.38 329 ILE A O 1
ATOM 2685 N N . TYR A 1 330 ? -1.986 0.180 32.030 1.00 89.25 330 TYR A N 1
ATOM 2686 C CA . TYR A 1 330 ? -1.632 0.095 30.612 1.00 89.25 330 TYR A CA 1
ATOM 2687 C C . TYR A 1 330 ? -0.375 -0.764 30.376 1.00 89.25 330 TYR A C 1
ATOM 2689 O O . TYR A 1 330 ? -0.410 -1.698 29.569 1.00 89.25 330 TYR A O 1
ATOM 2697 N N . TYR A 1 331 ? 0.705 -0.492 31.119 1.00 87.25 331 TYR A N 1
ATOM 2698 C CA . TYR A 1 331 ? 2.011 -1.151 30.956 1.00 87.25 331 TYR A CA 1
ATOM 2699 C C . TYR A 1 331 ? 2.177 -2.478 31.712 1.00 87.25 331 TYR A C 1
ATOM 2701 O O . TYR A 1 331 ? 3.222 -3.117 31.580 1.00 87.25 331 TYR A O 1
ATOM 2709 N N . GLU A 1 332 ? 1.188 -2.908 32.497 1.00 83.69 332 GLU A N 1
ATOM 2710 C CA . GLU A 1 332 ? 1.183 -4.221 33.153 1.00 83.69 332 GLU A CA 1
ATOM 2711 C C . GLU A 1 332 ? 1.418 -5.324 32.106 1.00 83.69 332 GLU A C 1
ATOM 2713 O O . GLU A 1 332 ? 0.742 -5.352 31.077 1.00 83.69 332 GLU A O 1
ATOM 2718 N N . LYS A 1 333 ? 2.414 -6.197 32.293 1.00 66.38 333 LYS A N 1
ATOM 2719 C CA . LYS A 1 333 ? 2.669 -7.284 31.333 1.00 66.38 333 LYS A CA 1
ATOM 2720 C C . LYS A 1 333 ? 1.521 -8.297 31.407 1.00 66.38 333 LYS A C 1
ATOM 2722 O O . LYS A 1 333 ? 1.125 -8.656 32.512 1.00 66.38 333 LYS A O 1
ATOM 2727 N N . SER A 1 334 ? 0.984 -8.679 30.244 1.00 57.66 334 SER A N 1
ATOM 2728 C CA . SER A 1 334 ? -0.015 -9.751 30.115 1.00 57.66 334 SER A CA 1
ATOM 2729 C C . SER A 1 334 ? 0.586 -11.104 30.458 1.00 57.66 334 SER A C 1
ATOM 2731 O O . SER A 1 334 ? 1.772 -11.305 30.101 1.00 57.66 334 SER A O 1
#

Sequence (334 aa):
MTISVVNRGVIERISRRGTDQYLDLPSFFISFNYPVSLEISEWVGAKIYQKSFADPLEFLCIMANKFYTSISSRSDNILESFILEERKSIEEKTRNLILAVKRWEVGKSSDDELAEAITEFCRKTYAVRLPMASFFLRMLLPEKFGTVDFRCINALRS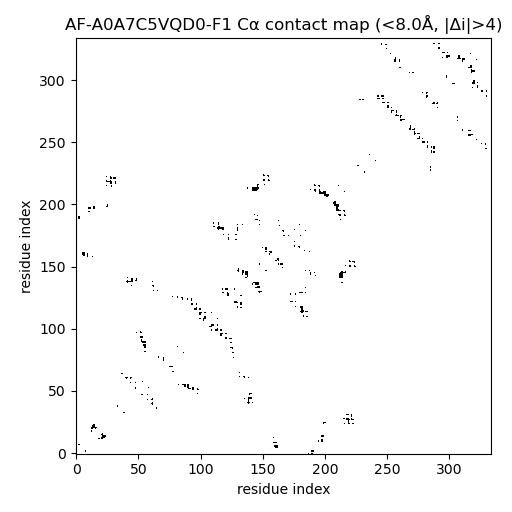LGFEIKDLPPETMDKDEYLERYNGFDYLQYNELLTEIGRHYQISSKLGGTRHMFPSEVDMALYQYDKMAGKLPVSTSITEETSSKTNKIQRIMETVEKIVEGTRTGPAWVKKAGESLLRSMKNYAANNDLDSMFKYYARLAEGKKGKRIARWLEERKFPSIESEYEKIKSIYYEKS

Mean predicted aligned error: 14.34 Å

Radius of gyration: 24.5 Å; Cα contacts (8 Å, |Δi|>4): 389; chains: 1; bounding box: 42×48×71 Å

pLDDT: mean 87.9, std 12.87, range [32.69, 98.44]